Protein AF-A0A254QGF7-F1 (afdb_monomer_lite)

Radius of gyration: 38.53 Å; chains: 1; bounding box: 97×51×116 Å

Structure (mmCIF, N/CA/C/O backbone):
data_AF-A0A254QGF7-F1
#
_entry.id   AF-A0A254QGF7-F1
#
loop_
_atom_site.group_PDB
_atom_site.id
_atom_site.type_symbol
_atom_site.label_atom_id
_atom_site.label_alt_id
_atom_site.label_comp_id
_atom_site.label_asym_id
_atom_site.label_entity_id
_atom_site.label_seq_id
_atom_site.pdbx_PDB_ins_code
_atom_site.Cartn_x
_atom_site.Cartn_y
_atom_site.Cartn_z
_atom_site.occupancy
_atom_site.B_iso_or_equiv
_atom_site.auth_seq_id
_atom_site.auth_comp_id
_atom_site.auth_asym_id
_atom_site.auth_atom_id
_atom_site.pdbx_PDB_model_num
ATOM 1 N N . MET A 1 1 ? 79.541 -5.902 -92.604 1.00 45.09 1 MET A N 1
ATOM 2 C CA . MET A 1 1 ? 78.530 -6.356 -91.624 1.00 45.09 1 MET A CA 1
ATOM 3 C C . MET A 1 1 ? 78.577 -5.415 -90.430 1.00 45.09 1 MET A C 1
ATOM 5 O O . MET A 1 1 ? 79.521 -5.487 -89.659 1.00 45.09 1 MET A O 1
ATOM 9 N N . GLY A 1 2 ? 77.649 -4.459 -90.346 1.00 46.78 2 GLY A N 1
ATOM 10 C CA . GLY A 1 2 ? 77.572 -3.496 -89.242 1.00 46.78 2 GLY A CA 1
ATOM 11 C C . GLY A 1 2 ? 76.360 -3.807 -88.371 1.00 46.78 2 GLY A C 1
ATOM 12 O O . GLY A 1 2 ? 75.235 -3.747 -88.856 1.00 46.78 2 GLY A O 1
ATOM 13 N N . ASN A 1 3 ? 76.595 -4.174 -87.112 1.00 50.81 3 ASN A N 1
ATOM 14 C CA . ASN A 1 3 ? 75.552 -4.476 -86.134 1.00 50.81 3 ASN A CA 1
ATOM 15 C C . ASN A 1 3 ? 74.823 -3.189 -85.721 1.00 50.81 3 ASN A C 1
ATOM 17 O O . ASN A 1 3 ? 75.395 -2.333 -85.045 1.00 50.81 3 ASN A O 1
ATOM 21 N N . ALA A 1 4 ? 73.556 -3.061 -86.113 1.00 58.19 4 ALA A N 1
ATOM 22 C CA . ALA A 1 4 ? 72.678 -1.996 -85.648 1.00 58.19 4 ALA A CA 1
ATOM 23 C C . ALA A 1 4 ? 72.314 -2.238 -84.174 1.00 58.19 4 ALA A C 1
ATOM 25 O O . ALA A 1 4 ? 71.595 -3.178 -83.836 1.00 58.19 4 ALA A O 1
ATOM 26 N N . LYS A 1 5 ? 72.830 -1.388 -83.283 1.00 64.50 5 LYS A N 1
ATOM 27 C CA . LYS A 1 5 ? 72.484 -1.378 -81.859 1.00 64.50 5 LYS A CA 1
ATOM 28 C C . LYS A 1 5 ? 71.098 -0.749 -81.701 1.00 64.50 5 LYS A C 1
ATOM 30 O O . LYS A 1 5 ? 70.962 0.471 -81.694 1.00 64.50 5 LYS A O 1
ATOM 35 N N . VAL A 1 6 ? 70.071 -1.592 -81.634 1.00 67.12 6 VAL A N 1
ATOM 36 C CA . VAL A 1 6 ? 68.685 -1.180 -81.381 1.00 67.12 6 VAL A CA 1
ATOM 37 C C . VAL A 1 6 ? 68.590 -0.666 -79.944 1.00 67.12 6 VAL A C 1
ATOM 39 O O . VAL A 1 6 ? 68.868 -1.392 -78.993 1.00 67.12 6 VAL A O 1
ATOM 42 N N . ILE A 1 7 ? 68.240 0.610 -79.788 1.00 66.62 7 ILE A N 1
ATOM 43 C CA . ILE A 1 7 ? 67.981 1.230 -78.487 1.00 66.62 7 ILE A CA 1
ATOM 44 C C . ILE A 1 7 ? 66.544 0.869 -78.100 1.00 66.62 7 ILE A C 1
ATOM 46 O O . ILE A 1 7 ? 65.594 1.338 -78.726 1.00 66.62 7 ILE A O 1
ATOM 50 N N . GLU A 1 8 ? 66.373 0.013 -77.093 1.00 68.44 8 GLU A N 1
ATOM 51 C CA . GLU A 1 8 ? 65.049 -0.310 -76.561 1.00 68.44 8 GLU A CA 1
ATOM 52 C C . GLU A 1 8 ? 64.464 0.893 -75.814 1.00 68.44 8 GLU A C 1
ATOM 54 O O . GLU A 1 8 ? 65.109 1.501 -74.956 1.00 68.44 8 GLU A O 1
ATOM 59 N N . PHE A 1 9 ? 63.218 1.242 -76.132 1.00 64.38 9 PHE A N 1
ATOM 60 C CA . PHE A 1 9 ? 62.506 2.298 -75.422 1.00 64.38 9 PHE A CA 1
ATOM 61 C C . PHE A 1 9 ? 62.261 1.893 -73.956 1.00 64.38 9 PHE A C 1
ATOM 63 O O . PHE A 1 9 ? 61.807 0.773 -73.698 1.00 64.38 9 PHE A O 1
ATOM 70 N N . PRO A 1 10 ? 62.494 2.794 -72.981 1.00 63.91 10 PRO A N 1
ATOM 71 C CA . PRO A 1 10 ? 62.323 2.493 -71.564 1.00 63.91 10 PRO A CA 1
ATOM 72 C C . PRO A 1 10 ? 60.846 2.214 -71.249 1.00 63.91 10 PRO A C 1
ATOM 74 O O . PRO A 1 10 ? 60.020 3.126 -71.164 1.00 63.91 10 PRO A O 1
ATOM 77 N N . LYS A 1 11 ? 60.515 0.933 -71.043 1.00 60.59 11 LYS A N 1
ATOM 78 C CA . LYS A 1 11 ? 59.149 0.431 -70.785 1.00 60.59 11 LYS A CA 1
ATOM 79 C C . LYS A 1 11 ? 58.516 0.975 -69.494 1.00 60.59 11 LYS A C 1
ATOM 81 O O . LYS A 1 11 ? 57.307 0.859 -69.303 1.00 60.59 11 LYS A O 1
ATOM 86 N N . GLU A 1 12 ? 59.296 1.609 -68.620 1.00 58.28 12 GLU A N 1
ATOM 87 C CA . GLU A 1 12 ? 58.850 2.003 -67.277 1.00 58.28 12 GLU A CA 1
ATOM 88 C C . GLU A 1 12 ? 58.320 3.437 -67.145 1.00 58.28 12 GLU A C 1
ATOM 90 O O . GLU A 1 12 ? 57.795 3.803 -66.096 1.00 58.28 12 GLU A O 1
ATOM 95 N N . ARG A 1 13 ? 58.393 4.269 -68.191 1.00 58.75 13 ARG A N 1
ATOM 96 C CA . ARG A 1 13 ? 57.997 5.689 -68.100 1.00 58.75 13 ARG A CA 1
ATOM 97 C C . ARG A 1 13 ? 56.833 6.071 -69.008 1.00 58.75 13 ARG A C 1
ATOM 99 O O . ARG A 1 13 ? 56.796 7.175 -69.542 1.00 58.75 13 ARG A O 1
ATOM 106 N N . SER A 1 14 ? 55.842 5.194 -69.163 1.00 67.75 14 SER A N 1
ATOM 107 C CA . SER A 1 14 ? 54.595 5.612 -69.808 1.00 67.75 14 SER A CA 1
ATOM 108 C C . SER A 1 14 ? 53.748 6.424 -68.821 1.00 67.75 14 SER A C 1
ATOM 110 O O . SER A 1 14 ? 53.363 5.945 -67.755 1.00 67.75 14 SER A O 1
ATOM 112 N N . PHE A 1 15 ? 53.431 7.673 -69.175 1.00 64.94 15 PHE A N 1
ATOM 113 C CA . PHE A 1 15 ? 52.525 8.533 -68.401 1.00 64.94 15 PHE A CA 1
ATOM 114 C C . PHE A 1 15 ? 51.201 7.826 -68.073 1.00 64.94 15 PHE A C 1
ATOM 116 O O . PHE A 1 15 ? 50.659 7.989 -66.985 1.00 64.94 15 PHE A O 1
ATOM 123 N N . ARG A 1 16 ? 50.727 6.960 -68.977 1.00 68.38 16 ARG A N 1
ATOM 124 C CA . ARG A 1 16 ? 49.521 6.142 -68.793 1.00 68.38 16 ARG A CA 1
ATOM 125 C C . ARG A 1 16 ? 49.618 5.165 -67.614 1.00 68.38 16 ARG A C 1
ATOM 127 O O . ARG A 1 16 ? 48.611 4.974 -66.941 1.00 68.38 16 ARG A O 1
ATOM 134 N N . LYS A 1 17 ? 50.794 4.584 -67.335 1.00 69.50 17 LYS A N 1
ATOM 135 C CA . LYS A 1 17 ? 51.008 3.725 -66.157 1.00 69.50 17 LYS A CA 1
ATOM 136 C C . LYS A 1 17 ? 50.910 4.549 -64.872 1.00 69.50 17 LYS A C 1
ATOM 138 O O . LYS A 1 17 ? 50.072 4.248 -64.038 1.00 69.50 17 LYS A O 1
ATOM 143 N N . ARG A 1 18 ? 51.592 5.700 -64.813 1.00 70.06 18 ARG A N 1
ATOM 144 C CA . ARG A 1 18 ? 51.505 6.636 -63.673 1.00 70.06 18 ARG A CA 1
ATOM 145 C C . ARG A 1 18 ? 50.082 7.131 -63.393 1.00 70.06 18 ARG A C 1
ATOM 147 O O . ARG A 1 18 ? 49.717 7.300 -62.238 1.00 70.06 18 ARG A O 1
ATOM 154 N N . PHE A 1 19 ? 49.274 7.376 -64.427 1.00 72.44 19 PHE A N 1
ATOM 155 C CA . PHE A 1 19 ? 47.868 7.753 -64.238 1.00 72.44 19 PHE A CA 1
ATOM 156 C C . PHE A 1 19 ? 47.017 6.598 -63.697 1.00 72.44 19 PHE A C 1
ATOM 158 O O . PHE A 1 19 ? 46.165 6.831 -62.846 1.00 72.44 19 PHE A O 1
ATOM 165 N N . ARG A 1 20 ? 47.248 5.359 -64.150 1.00 75.50 20 ARG A N 1
ATOM 166 C CA . ARG A 1 20 ? 46.553 4.177 -63.615 1.00 75.50 20 ARG A CA 1
ATOM 167 C C . ARG A 1 20 ? 46.954 3.888 -62.172 1.00 75.50 20 ARG A C 1
ATOM 169 O O . ARG A 1 20 ? 46.065 3.644 -61.364 1.00 75.50 20 ARG A O 1
ATOM 176 N N . ASP A 1 21 ? 48.241 4.002 -61.861 1.00 78.44 21 ASP A N 1
ATOM 177 C CA . ASP A 1 21 ? 48.777 3.804 -60.513 1.00 78.44 21 ASP A CA 1
ATOM 178 C C . ASP A 1 21 ? 48.170 4.835 -59.548 1.00 78.44 21 ASP A C 1
ATOM 180 O O . ASP A 1 21 ? 47.611 4.451 -58.530 1.00 78.44 21 ASP A O 1
ATOM 184 N N . LYS A 1 22 ? 48.104 6.121 -59.930 1.00 76.94 22 LYS A N 1
ATOM 185 C CA . LYS A 1 22 ? 47.429 7.163 -59.129 1.00 76.94 22 LYS A CA 1
ATOM 186 C C . LYS A 1 22 ? 45.947 6.876 -58.879 1.00 76.94 22 LYS A C 1
ATOM 188 O O . LYS A 1 22 ? 45.447 7.126 -57.788 1.00 76.94 22 LYS A O 1
ATOM 193 N N . VAL A 1 23 ? 45.227 6.366 -59.879 1.00 80.50 23 VAL A N 1
ATOM 194 C CA . VAL A 1 23 ? 43.805 6.013 -59.721 1.00 80.50 23 VAL A CA 1
ATOM 195 C C . VAL A 1 23 ? 43.641 4.781 -58.826 1.00 80.50 23 VAL A C 1
ATOM 197 O O . VAL A 1 23 ? 42.693 4.715 -58.047 1.00 80.50 23 VAL A O 1
ATOM 200 N N . GLN A 1 24 ? 44.547 3.805 -58.910 1.00 79.12 24 GLN A N 1
ATOM 201 C CA . GLN A 1 24 ? 44.552 2.641 -58.022 1.00 79.12 24 GLN A CA 1
ATOM 202 C C . GLN A 1 24 ? 44.917 3.024 -56.584 1.00 79.12 24 GLN A C 1
ATOM 204 O O . GLN A 1 24 ? 44.231 2.585 -55.667 1.00 79.12 24 GLN A O 1
ATOM 209 N N . GLU A 1 25 ? 45.907 3.894 -56.390 1.00 80.94 25 GLU A N 1
ATOM 210 C CA . GLU A 1 25 ? 46.274 4.462 -55.089 1.00 80.94 25 GLU A CA 1
ATOM 211 C C . GLU A 1 25 ? 45.102 5.230 -54.468 1.00 80.94 25 GLU A C 1
ATOM 213 O O . GLU A 1 25 ? 44.770 5.002 -53.309 1.00 80.94 25 GLU A O 1
ATOM 218 N N . GLN A 1 26 ? 44.404 6.068 -55.244 1.00 79.75 26 GLN A N 1
ATOM 219 C CA . GLN A 1 26 ? 43.214 6.784 -54.769 1.00 79.75 26 GLN A CA 1
ATOM 220 C C . GLN A 1 26 ? 42.085 5.833 -54.360 1.00 79.75 26 GLN A C 1
ATOM 222 O O . GLN A 1 26 ? 41.467 6.022 -53.315 1.00 79.75 26 GLN A O 1
ATOM 227 N N . LYS A 1 27 ? 41.823 4.782 -55.147 1.00 82.44 27 LYS A N 1
ATOM 228 C CA . LYS A 1 27 ? 40.825 3.760 -54.794 1.00 82.44 27 LYS A CA 1
ATOM 229 C C . LYS A 1 27 ? 41.224 2.989 -53.539 1.00 82.44 27 LYS A C 1
ATOM 231 O O . LYS A 1 27 ? 40.377 2.762 -52.683 1.00 82.44 27 LYS A O 1
ATOM 236 N N . ALA A 1 28 ? 42.497 2.623 -53.412 1.00 85.88 28 ALA A N 1
ATOM 237 C CA . ALA A 1 28 ? 43.014 1.936 -52.237 1.00 85.88 28 ALA A CA 1
ATOM 238 C C . ALA A 1 28 ? 42.898 2.814 -50.982 1.00 85.88 28 ALA A C 1
ATOM 240 O O . ALA A 1 28 ? 42.414 2.340 -49.960 1.00 85.88 28 ALA A O 1
ATOM 241 N N . MET A 1 29 ? 43.248 4.102 -51.072 1.00 84.12 29 MET A N 1
ATOM 242 C CA . MET A 1 29 ? 43.094 5.060 -49.970 1.00 84.12 29 MET A CA 1
ATOM 243 C C . MET A 1 29 ? 41.632 5.240 -49.551 1.00 84.12 29 MET A C 1
ATOM 245 O O . MET A 1 29 ? 41.352 5.291 -48.358 1.00 84.12 29 MET A O 1
ATOM 249 N N . LEU A 1 30 ? 40.700 5.295 -50.508 1.00 85.31 30 LEU A N 1
ATOM 250 C CA . LEU A 1 30 ? 39.266 5.396 -50.215 1.00 85.31 30 LEU A CA 1
ATOM 251 C C . LEU A 1 30 ? 38.717 4.136 -49.539 1.00 85.31 30 LEU A C 1
ATOM 253 O O . LEU A 1 30 ? 37.933 4.227 -48.601 1.00 85.31 30 LEU A O 1
ATOM 257 N N . VAL A 1 31 ? 39.131 2.949 -49.985 1.00 88.94 31 VAL A N 1
ATOM 258 C CA . VAL A 1 31 ? 38.720 1.695 -49.336 1.00 88.94 31 VAL A CA 1
ATOM 259 C C . VAL A 1 31 ? 39.299 1.610 -47.924 1.00 88.94 31 VAL A C 1
ATOM 261 O O . VAL A 1 31 ? 38.591 1.228 -46.995 1.00 88.94 31 VAL A O 1
ATOM 264 N N . LEU A 1 32 ? 40.559 2.015 -47.743 1.00 89.50 32 LEU A N 1
ATOM 265 C CA . LEU A 1 32 ? 41.216 2.012 -46.440 1.00 89.50 32 LEU A CA 1
ATOM 266 C C . LEU A 1 32 ? 40.567 3.007 -45.466 1.00 89.50 32 LEU A C 1
ATOM 268 O O . LEU A 1 32 ? 40.424 2.688 -44.290 1.00 89.50 32 LEU A O 1
ATOM 272 N N . SER A 1 33 ? 40.142 4.182 -45.941 1.00 89.25 33 SER A N 1
ATOM 273 C CA . SER A 1 33 ? 39.473 5.178 -45.096 1.00 89.25 33 SER A CA 1
ATOM 274 C C . SER A 1 33 ? 38.075 4.727 -44.674 1.00 89.25 33 SER A C 1
ATOM 276 O O . SER A 1 33 ? 37.710 4.874 -43.510 1.00 89.25 33 SER A O 1
ATOM 278 N N . ILE A 1 34 ? 37.310 4.103 -45.574 1.00 88.88 34 ILE A N 1
ATOM 279 C CA . ILE A 1 34 ? 36.008 3.515 -45.230 1.00 88.88 34 ILE A CA 1
ATOM 280 C C . ILE A 1 34 ? 36.192 2.385 -44.209 1.00 88.88 34 ILE A C 1
ATOM 282 O O . ILE A 1 34 ? 35.474 2.333 -43.211 1.00 88.88 34 ILE A O 1
ATOM 286 N N . ALA A 1 35 ? 37.184 1.514 -44.418 1.00 89.81 35 ALA A N 1
ATOM 287 C CA . ALA A 1 35 ? 37.502 0.441 -43.483 1.00 89.81 35 ALA A CA 1
ATOM 288 C C . ALA A 1 35 ? 37.946 0.981 -42.112 1.00 89.81 35 ALA A C 1
ATOM 290 O O . ALA A 1 35 ? 37.516 0.452 -41.089 1.00 89.81 35 ALA A O 1
ATOM 291 N N . SER A 1 36 ? 38.750 2.051 -42.066 1.00 92.62 36 SER A N 1
ATOM 292 C CA . SER A 1 36 ? 39.192 2.638 -40.796 1.00 92.62 36 SER A CA 1
ATOM 293 C C . SER A 1 36 ? 38.033 3.263 -40.026 1.00 92.62 36 SER A C 1
ATOM 295 O O . SER A 1 36 ? 37.961 3.096 -38.813 1.00 92.62 36 SER A O 1
ATOM 297 N N . VAL A 1 37 ? 37.112 3.949 -40.712 1.00 91.00 37 VAL A N 1
ATOM 298 C CA . VAL A 1 37 ? 35.916 4.521 -40.079 1.00 91.00 37 VAL A CA 1
ATOM 299 C C . VAL A 1 37 ? 35.029 3.410 -39.528 1.00 91.00 37 VAL A C 1
ATOM 301 O O . VAL A 1 37 ? 34.641 3.486 -38.368 1.00 91.00 37 VAL A O 1
ATOM 304 N N . ALA A 1 38 ? 34.775 2.347 -40.298 1.00 87.75 38 ALA A N 1
ATOM 305 C CA . ALA A 1 38 ? 33.970 1.216 -39.837 1.00 87.75 38 ALA A CA 1
ATOM 306 C C . ALA A 1 38 ? 34.584 0.526 -38.606 1.00 87.75 38 ALA A C 1
ATOM 308 O O . ALA A 1 38 ? 33.883 0.281 -37.625 1.00 87.75 38 ALA A O 1
ATOM 309 N N . LEU A 1 39 ? 35.898 0.273 -38.620 1.00 91.12 39 LEU A N 1
ATOM 310 C CA . LEU A 1 39 ? 36.611 -0.294 -37.472 1.00 91.12 39 LEU A CA 1
ATOM 311 C C . LEU A 1 39 ? 36.571 0.638 -36.257 1.00 91.12 39 LEU A C 1
ATOM 313 O O . LEU A 1 39 ? 36.349 0.174 -35.143 1.00 91.12 39 LEU A O 1
ATOM 317 N N . MET A 1 40 ? 36.723 1.949 -36.463 1.00 91.31 40 MET A N 1
ATOM 318 C CA . MET A 1 40 ? 36.624 2.939 -35.391 1.00 91.31 40 MET A CA 1
ATOM 319 C C . MET A 1 40 ? 35.210 2.991 -34.802 1.00 91.31 40 MET A C 1
ATOM 321 O O . MET A 1 40 ? 35.071 3.070 -33.588 1.00 91.31 40 MET A O 1
ATOM 325 N N . THR A 1 41 ? 34.158 2.893 -35.621 1.00 88.94 41 THR A N 1
ATOM 326 C CA . THR A 1 41 ? 32.768 2.838 -35.140 1.00 88.94 41 THR A CA 1
ATOM 327 C C . THR A 1 41 ? 32.51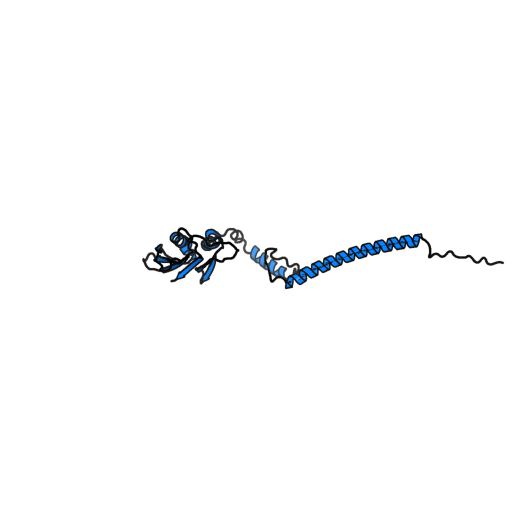2 1.588 -34.305 1.00 88.94 41 THR A C 1
ATOM 329 O O . THR A 1 41 ? 31.923 1.693 -33.233 1.00 88.94 41 THR A O 1
ATOM 332 N N . VAL A 1 42 ? 32.985 0.420 -34.752 1.00 89.12 42 VAL A N 1
ATOM 333 C CA . VAL A 1 42 ? 32.865 -0.830 -33.984 1.00 89.12 42 VAL A CA 1
ATOM 334 C C . VAL A 1 42 ? 33.623 -0.723 -32.662 1.00 89.12 42 VAL A C 1
ATOM 336 O O . VAL A 1 42 ? 33.070 -1.064 -31.621 1.00 89.12 42 VAL A O 1
ATOM 339 N N . PHE A 1 43 ? 34.844 -0.183 -32.681 1.00 89.50 43 PHE A N 1
ATOM 340 C CA . PHE A 1 43 ? 35.664 -0.030 -31.480 1.00 89.50 43 PHE A CA 1
ATOM 341 C C . PHE A 1 43 ? 35.067 0.970 -30.482 1.00 89.50 43 PHE A C 1
ATOM 343 O O . PHE A 1 43 ? 35.025 0.689 -29.291 1.00 89.50 43 PHE A O 1
ATOM 350 N N . VAL A 1 44 ? 34.561 2.117 -30.950 1.00 86.44 44 VAL A N 1
ATOM 351 C CA . VAL A 1 44 ? 33.874 3.102 -30.097 1.00 86.44 44 VAL A CA 1
ATOM 352 C C . VAL A 1 44 ? 32.601 2.508 -29.503 1.00 86.44 44 VAL A C 1
ATOM 354 O O . VAL A 1 44 ? 32.341 2.713 -28.322 1.00 86.44 44 VAL A O 1
ATOM 357 N N . ASN A 1 45 ? 31.828 1.754 -30.291 1.00 82.50 45 ASN A N 1
ATOM 358 C CA . ASN A 1 45 ? 30.618 1.101 -29.803 1.00 82.50 45 ASN A CA 1
ATOM 359 C C . ASN A 1 45 ? 30.949 0.060 -28.724 1.00 82.50 45 ASN A C 1
ATOM 361 O O . ASN A 1 45 ? 30.347 0.069 -27.657 1.00 82.50 45 ASN A O 1
ATOM 365 N N . GLN A 1 46 ? 31.963 -0.775 -28.962 1.00 80.69 46 GLN A N 1
ATOM 366 C CA . GLN A 1 46 ? 32.413 -1.770 -27.992 1.00 80.69 46 GLN A CA 1
ATOM 367 C C . GLN A 1 46 ? 32.971 -1.121 -26.719 1.00 80.69 46 GLN A C 1
ATOM 369 O O . GLN A 1 46 ? 32.586 -1.503 -25.624 1.00 80.69 46 GLN A O 1
ATOM 374 N N . TRP A 1 47 ? 33.791 -0.076 -26.844 1.00 83.06 47 TRP A N 1
ATOM 375 C CA . TRP A 1 47 ? 34.325 0.659 -25.695 1.00 83.06 47 TRP A CA 1
ATOM 376 C C . TRP A 1 47 ? 33.228 1.321 -24.850 1.00 83.06 47 TRP A C 1
ATOM 378 O O . TRP A 1 47 ? 33.331 1.363 -23.627 1.00 83.06 47 TRP A O 1
ATOM 388 N N . LEU A 1 48 ? 32.167 1.830 -25.483 1.00 78.69 48 LEU A N 1
ATOM 389 C CA . LEU A 1 48 ? 31.041 2.446 -24.783 1.00 78.69 48 LEU A CA 1
ATOM 390 C C . LEU A 1 48 ? 30.180 1.403 -24.055 1.00 78.69 48 LEU A C 1
ATOM 392 O O . LEU A 1 48 ? 29.710 1.680 -22.955 1.00 78.69 48 LEU A O 1
ATOM 396 N N . VAL A 1 49 ? 30.022 0.209 -24.632 1.00 75.12 49 VAL A N 1
ATOM 397 C CA . VAL A 1 49 ? 29.342 -0.932 -23.998 1.00 75.12 49 VAL A CA 1
ATOM 398 C C . VAL A 1 49 ? 30.169 -1.482 -22.830 1.00 75.12 49 VAL A C 1
ATOM 400 O O . VAL A 1 49 ? 29.645 -1.577 -21.723 1.00 75.12 49 VAL A O 1
ATOM 403 N N . ASP A 1 50 ? 31.466 -1.726 -23.013 1.00 70.81 50 ASP A N 1
ATOM 404 C CA . ASP A 1 50 ? 32.337 -2.275 -21.961 1.00 70.81 50 ASP A CA 1
ATOM 405 C C . ASP A 1 50 ? 32.510 -1.290 -20.783 1.00 70.81 50 ASP A C 1
ATOM 407 O O . ASP A 1 50 ? 32.479 -1.686 -19.618 1.00 70.81 50 ASP A O 1
ATOM 411 N N . ASN A 1 51 ? 32.609 0.021 -21.049 1.00 61.53 51 ASN A N 1
ATOM 412 C CA . ASN A 1 51 ? 32.614 1.035 -19.983 1.00 61.53 51 ASN A CA 1
ATOM 413 C C . ASN A 1 51 ? 31.236 1.247 -19.344 1.00 61.53 51 ASN A C 1
ATOM 415 O O . ASN A 1 51 ? 31.154 1.757 -18.223 1.00 61.53 51 ASN A O 1
ATOM 419 N N . SER A 1 52 ? 30.147 0.893 -20.031 1.00 54.94 52 SER A N 1
ATOM 420 C CA . SER A 1 52 ? 28.817 0.979 -19.432 1.00 54.94 52 SER A CA 1
ATOM 421 C C . SER A 1 52 ? 28.652 -0.041 -18.306 1.00 54.94 52 SER A C 1
ATOM 423 O O . SER A 1 52 ? 28.044 0.300 -17.297 1.00 54.94 52 SER A O 1
ATOM 425 N N . GLU A 1 53 ? 29.311 -1.205 -18.361 1.00 54.62 53 GLU A N 1
ATOM 426 C CA . GLU A 1 53 ? 29.280 -2.185 -17.262 1.00 54.62 53 GLU A CA 1
ATOM 427 C C . GLU A 1 53 ? 29.870 -1.650 -15.943 1.00 54.62 53 GLU A C 1
ATOM 429 O O . GLU A 1 53 ? 29.426 -2.045 -14.867 1.00 54.62 53 GLU A O 1
ATOM 434 N N . THR A 1 54 ? 30.799 -0.686 -15.984 1.00 50.03 54 THR A N 1
ATOM 435 C CA . THR A 1 54 ? 31.355 -0.042 -14.773 1.00 50.03 54 THR A CA 1
ATOM 436 C C . THR A 1 54 ? 30.630 1.243 -14.356 1.00 50.03 54 THR A C 1
ATOM 438 O O . THR A 1 54 ? 30.859 1.741 -13.253 1.00 50.03 54 THR A O 1
ATOM 441 N N . ALA A 1 55 ? 29.731 1.773 -15.193 1.00 46.59 55 ALA A N 1
ATOM 442 C CA . ALA A 1 55 ? 28.964 2.995 -14.928 1.00 46.59 55 ALA A CA 1
ATOM 443 C C . ALA A 1 55 ? 27.467 2.752 -14.628 1.00 46.59 55 ALA A C 1
ATOM 445 O O . ALA A 1 55 ? 26.745 3.708 -14.325 1.00 46.59 55 ALA A O 1
ATOM 446 N N . ILE A 1 56 ? 26.992 1.498 -14.627 1.00 48.56 56 ILE A N 1
ATOM 447 C CA . ILE A 1 56 ? 25.641 1.102 -14.170 1.00 48.56 56 ILE A CA 1
ATOM 448 C C . ILE A 1 56 ? 25.590 1.095 -12.628 1.00 48.56 56 ILE A C 1
ATOM 450 O O . ILE A 1 56 ? 25.363 0.089 -11.966 1.00 48.56 56 ILE A O 1
ATOM 454 N N . GLY A 1 57 ? 25.845 2.254 -12.026 1.00 47.84 57 GLY A N 1
ATOM 455 C CA . GLY A 1 57 ? 25.736 2.466 -10.580 1.00 47.84 57 GLY A CA 1
ATOM 456 C C . GLY A 1 57 ? 25.167 3.826 -10.192 1.00 47.84 57 GLY A C 1
ATOM 457 O O . GLY A 1 57 ? 24.773 4.018 -9.045 1.00 47.84 57 GLY A O 1
ATOM 458 N N . ALA A 1 58 ? 25.065 4.784 -11.117 1.00 50.03 58 ALA A N 1
ATOM 459 C CA . ALA A 1 58 ? 24.561 6.103 -10.773 1.00 50.03 58 ALA A CA 1
ATOM 460 C C . ALA A 1 58 ? 23.739 6.723 -11.905 1.00 50.03 58 ALA A C 1
ATOM 462 O O . ALA A 1 58 ? 24.281 7.137 -12.923 1.00 50.03 58 ALA A O 1
ATOM 463 N N . ARG A 1 59 ? 22.447 6.915 -11.599 1.00 41.81 59 ARG A N 1
ATOM 464 C CA . ARG A 1 59 ? 21.472 7.821 -12.244 1.00 41.81 59 ARG A CA 1
ATOM 465 C C . ARG A 1 59 ? 20.623 7.220 -13.369 1.00 41.81 59 ARG A C 1
ATOM 467 O O . ARG A 1 59 ? 20.832 7.457 -14.547 1.00 41.81 59 ARG A O 1
ATOM 474 N N . GLY A 1 60 ? 19.597 6.494 -12.922 1.00 40.88 60 GLY A N 1
ATOM 475 C CA . GLY A 1 60 ? 18.191 6.634 -13.322 1.00 40.88 60 GLY A CA 1
ATOM 476 C C . GLY A 1 60 ? 17.872 7.127 -14.736 1.00 40.88 60 GLY A C 1
ATOM 477 O O . GLY A 1 60 ? 18.012 8.307 -15.031 1.00 40.88 60 GLY A O 1
ATOM 478 N N . ASN A 1 61 ? 17.216 6.282 -15.530 1.00 43.91 61 ASN A N 1
ATOM 479 C CA . ASN A 1 61 ? 15.749 6.184 -15.547 1.00 43.91 61 ASN A CA 1
ATOM 480 C C . ASN A 1 61 ? 15.314 5.507 -16.862 1.00 43.91 61 ASN A C 1
ATOM 482 O O . ASN A 1 61 ? 15.437 6.097 -17.928 1.00 43.91 61 ASN A O 1
ATOM 486 N N . ARG A 1 62 ? 14.764 4.289 -16.751 1.00 51.16 62 ARG A N 1
ATOM 487 C CA . ARG A 1 62 ? 14.030 3.544 -17.794 1.00 51.16 62 ARG A CA 1
ATOM 488 C C . ARG A 1 62 ? 14.757 3.333 -19.129 1.00 51.16 62 ARG A C 1
ATOM 490 O O . ARG A 1 62 ? 14.617 4.156 -20.024 1.00 51.16 62 ARG A O 1
ATOM 497 N N . GLN A 1 63 ? 15.330 2.142 -19.328 1.00 43.62 63 GLN A N 1
ATOM 498 C CA . GLN A 1 63 ? 15.213 1.423 -20.604 1.00 43.62 63 GLN A CA 1
ATOM 499 C C . GLN A 1 63 ? 15.681 -0.041 -20.497 1.00 43.62 63 GLN A C 1
ATOM 501 O O . GLN A 1 63 ? 16.814 -0.316 -20.134 1.00 43.62 63 GLN A O 1
ATOM 506 N N . ILE A 1 64 ? 14.756 -0.931 -20.881 1.00 45.50 64 ILE A N 1
ATOM 507 C CA . ILE A 1 64 ? 14.944 -2.302 -21.380 1.00 45.50 64 ILE A CA 1
ATOM 508 C C . ILE A 1 64 ? 15.303 -3.363 -20.324 1.00 45.50 64 ILE A C 1
ATOM 510 O O . ILE A 1 64 ? 16.454 -3.594 -19.971 1.00 45.50 64 ILE A O 1
ATOM 514 N N . ALA A 1 65 ? 14.264 -4.072 -19.876 1.00 48.56 65 ALA A N 1
ATOM 515 C CA . ALA A 1 65 ? 14.402 -5.397 -19.294 1.00 48.56 65 ALA A CA 1
ATOM 516 C C . ALA A 1 65 ? 14.961 -6.365 -20.354 1.00 48.56 65 ALA A C 1
ATOM 518 O O . ALA A 1 65 ? 14.392 -6.493 -21.437 1.00 48.56 65 ALA A O 1
ATOM 519 N N . SER A 1 66 ? 16.081 -7.004 -20.010 1.00 53.22 66 SER A N 1
ATOM 520 C CA . SER A 1 66 ? 16.621 -8.251 -20.569 1.00 53.22 66 SER A CA 1
ATOM 521 C C . SER A 1 66 ? 16.663 -8.384 -22.097 1.00 53.22 66 SER A C 1
ATOM 523 O O . SER A 1 66 ? 15.762 -8.947 -22.713 1.00 53.22 66 SER A O 1
ATOM 525 N N . PHE A 1 67 ? 17.794 -8.009 -22.687 1.00 47.09 67 PHE A N 1
ATOM 526 C CA . PHE A 1 67 ? 18.369 -8.777 -23.790 1.00 47.09 67 PHE A CA 1
ATOM 527 C C . PHE A 1 67 ? 19.860 -8.929 -23.516 1.00 47.09 67 PHE A C 1
ATOM 529 O O . PHE A 1 67 ? 20.625 -7.982 -23.658 1.00 47.09 67 PHE A O 1
ATOM 536 N N . GLU A 1 68 ? 20.253 -10.124 -23.094 1.00 51.22 68 GLU A N 1
ATOM 537 C CA . GLU A 1 68 ? 21.646 -10.537 -22.971 1.00 51.22 68 GLU A CA 1
ATOM 538 C C . GLU A 1 68 ? 21.950 -11.401 -24.208 1.00 51.22 68 GLU A C 1
ATOM 540 O O . GLU A 1 68 ? 21.514 -12.554 -24.280 1.00 51.22 68 GLU A O 1
ATOM 545 N N . PRO A 1 69 ? 22.601 -10.870 -25.262 1.00 52.38 69 PRO A N 1
ATOM 546 C CA . PRO A 1 69 ? 22.899 -11.648 -26.453 1.00 52.38 69 PRO A CA 1
ATOM 547 C C . PRO A 1 69 ? 24.184 -12.434 -26.189 1.00 52.38 69 PRO A C 1
ATOM 549 O O . PRO A 1 69 ? 25.261 -12.041 -26.626 1.00 52.38 69 PRO A O 1
ATOM 552 N N . GLY A 1 70 ? 24.091 -13.520 -25.416 1.00 51.41 70 GLY A N 1
ATOM 553 C CA . GLY A 1 70 ? 25.317 -14.171 -24.955 1.00 51.41 70 GLY A CA 1
ATOM 554 C C . GLY A 1 70 ? 25.255 -15.585 -24.397 1.00 51.41 70 GLY A C 1
ATOM 555 O O . GLY A 1 70 ? 26.321 -16.088 -24.075 1.00 51.41 70 GLY A O 1
ATOM 556 N N . VAL A 1 71 ? 24.108 -16.274 -24.280 1.00 48.56 71 VAL A N 1
ATOM 557 C CA . VAL A 1 71 ? 24.119 -17.669 -23.775 1.00 48.56 71 VAL A CA 1
ATOM 558 C C . VAL A 1 71 ? 22.970 -18.554 -24.297 1.00 48.56 71 VAL A C 1
ATOM 560 O O . VAL A 1 71 ? 22.313 -19.261 -23.539 1.00 48.56 71 VAL A O 1
ATOM 563 N N . PHE A 1 72 ? 22.761 -18.627 -25.616 1.00 52.50 72 PHE A N 1
ATOM 564 C CA . PHE A 1 72 ? 21.720 -19.484 -26.227 1.00 52.50 72 PHE A CA 1
ATOM 565 C C . PHE A 1 72 ? 21.829 -20.999 -25.933 1.00 52.50 72 PHE A C 1
ATOM 567 O O . PHE A 1 72 ? 20.950 -21.758 -26.323 1.00 52.50 72 PHE A O 1
ATOM 574 N N . ALA A 1 73 ? 22.882 -21.478 -25.262 1.00 54.59 73 ALA A N 1
ATOM 575 C CA . ALA A 1 73 ? 23.045 -22.899 -24.938 1.00 54.59 73 ALA A CA 1
ATOM 576 C C . ALA A 1 73 ? 22.660 -23.275 -23.495 1.00 54.59 73 ALA A C 1
ATOM 578 O O . ALA A 1 73 ? 22.472 -24.461 -23.217 1.00 54.59 73 ALA A O 1
ATOM 579 N N . ARG A 1 74 ? 22.549 -22.311 -22.568 1.00 54.31 74 ARG A N 1
ATOM 580 C CA . ARG A 1 74 ? 22.270 -22.610 -21.150 1.00 54.31 74 ARG A CA 1
ATOM 581 C C . ARG A 1 74 ? 20.773 -22.561 -20.822 1.00 54.31 74 ARG A C 1
ATOM 583 O O . ARG A 1 74 ? 20.333 -23.342 -19.982 1.00 54.31 74 ARG A O 1
ATOM 590 N N . ASP A 1 75 ? 19.998 -21.770 -21.567 1.00 56.69 75 ASP A N 1
ATOM 591 C CA . ASP A 1 75 ? 18.563 -21.583 -21.318 1.00 56.69 75 ASP A CA 1
ATOM 592 C C . ASP A 1 75 ? 17.636 -22.582 -22.009 1.00 56.69 75 ASP A C 1
ATOM 594 O O . ASP A 1 7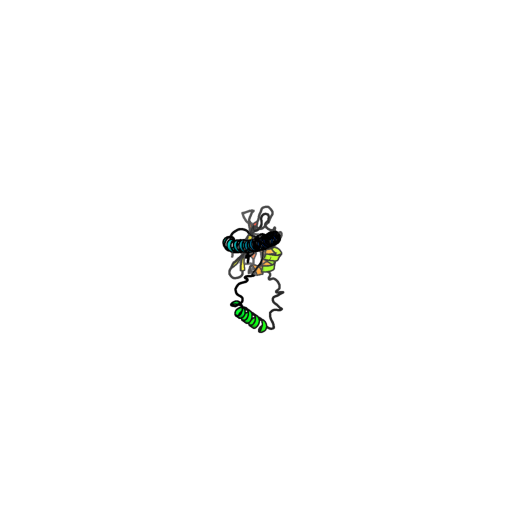5 ? 16.522 -22.773 -21.545 1.00 56.69 75 ASP A O 1
ATOM 598 N N . VAL A 1 76 ? 18.073 -23.330 -23.029 1.00 65.75 76 VAL A N 1
ATOM 599 C CA . VAL A 1 76 ? 17.162 -24.235 -23.770 1.00 65.75 76 VAL A CA 1
ATOM 600 C C . VAL A 1 76 ? 16.543 -25.311 -22.871 1.00 65.75 76 VAL A C 1
ATOM 602 O O . VAL A 1 76 ? 15.390 -25.690 -23.053 1.00 65.75 76 VAL A O 1
ATOM 605 N N . LYS A 1 77 ? 17.281 -25.813 -21.870 1.00 72.81 77 LYS A N 1
ATOM 606 C CA . LYS A 1 77 ? 16.732 -26.784 -20.907 1.00 72.81 77 LYS A CA 1
ATOM 607 C C . LYS A 1 77 ? 15.758 -26.134 -19.929 1.00 72.81 77 LYS A C 1
ATOM 609 O O . LYS A 1 77 ? 14.735 -26.738 -19.631 1.00 72.81 77 LYS A O 1
ATOM 614 N N . TRP A 1 78 ? 16.060 -24.925 -19.467 1.00 73.06 78 TRP A N 1
ATOM 615 C CA . TRP A 1 78 ? 15.185 -24.156 -18.585 1.00 73.06 78 TRP A CA 1
ATOM 616 C C . TRP A 1 78 ? 13.890 -23.758 -19.309 1.00 73.06 78 TRP A C 1
ATOM 618 O O . TRP A 1 78 ? 12.803 -24.022 -18.802 1.00 73.06 78 TRP A O 1
ATOM 628 N N . GLU A 1 79 ? 13.990 -23.257 -20.540 1.00 71.56 79 GLU A N 1
ATOM 629 C CA . GLU A 1 79 ? 12.853 -22.953 -21.412 1.00 71.56 79 GLU A CA 1
ATOM 630 C C . GLU A 1 79 ? 12.031 -24.205 -21.714 1.00 71.56 79 GLU A C 1
ATOM 632 O O . GLU A 1 79 ? 10.804 -24.170 -21.652 1.00 71.56 79 GLU A O 1
ATOM 637 N N . HIS A 1 80 ? 12.683 -25.339 -21.993 1.00 78.44 80 HIS A N 1
ATOM 638 C CA . HIS A 1 80 ? 11.990 -26.600 -22.239 1.00 78.44 80 HIS A CA 1
ATOM 639 C C . HIS A 1 80 ? 11.281 -27.123 -20.984 1.00 78.44 80 HIS A C 1
ATOM 641 O O . HIS A 1 80 ? 10.159 -27.619 -21.074 1.00 78.44 80 HIS A O 1
ATOM 647 N N . GLU A 1 81 ? 11.889 -26.995 -19.803 1.00 78.44 81 GLU A N 1
ATOM 648 C CA . GLU A 1 81 ? 11.256 -27.353 -18.532 1.00 78.44 81 GLU A CA 1
ATOM 649 C C . GLU A 1 81 ? 10.075 -26.439 -18.201 1.00 78.44 81 GLU A C 1
ATOM 651 O O . GLU A 1 81 ? 9.035 -26.934 -17.759 1.00 78.44 81 GLU A O 1
ATOM 656 N N . ILE A 1 82 ? 10.192 -25.134 -18.462 1.00 75.81 82 ILE A N 1
ATOM 657 C CA . ILE A 1 82 ? 9.085 -24.185 -18.322 1.00 75.81 82 ILE A CA 1
ATOM 658 C C . ILE A 1 82 ? 7.978 -24.531 -19.301 1.00 75.81 82 ILE A C 1
ATOM 660 O O . ILE A 1 82 ? 6.852 -24.726 -18.865 1.00 75.81 82 ILE A O 1
ATOM 664 N N . ALA A 1 83 ? 8.276 -24.689 -20.590 1.00 76.25 83 ALA A N 1
ATOM 665 C CA . ALA A 1 83 ? 7.290 -25.036 -21.607 1.00 76.25 83 ALA A CA 1
ATOM 666 C C . ALA A 1 83 ? 6.591 -26.366 -21.287 1.00 76.25 83 ALA A C 1
ATOM 668 O O . ALA A 1 83 ? 5.378 -26.489 -21.448 1.00 76.25 83 ALA A O 1
ATOM 669 N N . LYS A 1 84 ? 7.328 -27.350 -20.759 1.00 78.62 84 LYS A N 1
ATOM 670 C CA . LYS A 1 84 ? 6.770 -28.632 -20.322 1.00 78.62 84 LYS A CA 1
ATOM 671 C C . LYS A 1 84 ? 5.842 -28.469 -19.117 1.00 78.62 84 LYS A C 1
ATOM 673 O O . LYS A 1 84 ? 4.740 -29.011 -19.158 1.00 78.62 84 LYS A O 1
ATOM 678 N N . LYS A 1 85 ? 6.228 -27.694 -18.096 1.00 73.19 85 LYS A N 1
ATOM 679 C CA . LYS A 1 85 ? 5.360 -27.357 -16.948 1.00 73.19 85 LYS A CA 1
ATOM 680 C C . LYS A 1 85 ? 4.108 -26.595 -17.394 1.00 73.19 85 LYS A C 1
ATOM 682 O O . LYS A 1 85 ? 3.003 -26.974 -17.023 1.00 73.19 85 LYS A O 1
ATOM 687 N N . LEU A 1 86 ? 4.278 -25.611 -18.276 1.00 69.38 86 LEU A N 1
ATOM 688 C CA . LEU A 1 86 ? 3.210 -24.793 -18.852 1.00 69.38 86 LEU A CA 1
ATOM 689 C C . LEU A 1 86 ? 2.212 -25.633 -19.664 1.00 69.38 86 LEU A C 1
ATOM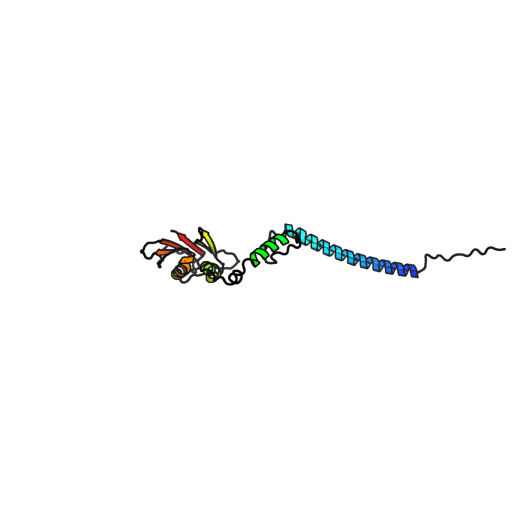 691 O O . LEU A 1 86 ? 1.007 -25.428 -19.593 1.00 69.38 86 LEU A O 1
ATOM 695 N N . SER A 1 87 ? 2.714 -26.601 -20.434 1.00 71.31 87 SER A N 1
ATOM 696 C CA . SER A 1 87 ? 1.890 -27.487 -21.265 1.00 71.31 87 SER A CA 1
ATOM 697 C C . SER A 1 87 ? 1.182 -28.595 -20.474 1.00 71.31 87 SER A C 1
ATOM 699 O O . SER A 1 87 ? 0.148 -29.096 -20.922 1.00 71.31 87 SER A O 1
ATOM 701 N N . ALA A 1 88 ? 1.724 -28.981 -19.312 1.00 70.88 88 ALA A N 1
ATOM 702 C CA . ALA A 1 88 ? 1.117 -29.951 -18.405 1.00 70.88 88 ALA A CA 1
ATOM 703 C C . ALA A 1 88 ? -0.044 -29.332 -17.604 1.00 70.88 88 ALA A C 1
ATOM 705 O O . ALA A 1 88 ? -1.050 -30.001 -17.368 1.00 70.88 88 ALA A O 1
ATOM 706 N N . GLU A 1 89 ? 0.045 -28.044 -17.257 1.00 62.91 89 GLU A N 1
ATOM 707 C CA . GLU A 1 89 ? -1.042 -27.273 -16.645 1.00 62.91 89 GLU A CA 1
ATOM 708 C C . GLU A 1 89 ? -2.016 -26.719 -17.699 1.00 62.91 89 GLU A C 1
ATOM 710 O O . GLU A 1 89 ? -2.115 -25.520 -17.949 1.00 62.91 89 GLU A O 1
ATOM 715 N N . LYS A 1 90 ? -2.803 -27.599 -18.325 1.00 59.34 90 LYS A N 1
ATOM 716 C CA . LYS A 1 90 ? -3.816 -27.217 -19.330 1.00 59.34 90 LYS A CA 1
ATOM 717 C C . LYS A 1 90 ? -5.016 -26.401 -18.798 1.00 59.34 90 LYS A C 1
ATOM 719 O O . LYS A 1 90 ? -5.942 -26.158 -19.569 1.00 59.34 90 LYS A O 1
ATOM 724 N N . THR A 1 91 ? -5.024 -25.956 -17.535 1.00 56.12 91 THR A N 1
ATOM 725 C CA . THR A 1 91 ? -6.243 -25.396 -16.907 1.00 56.12 91 THR A CA 1
ATOM 726 C C . THR A 1 91 ? -6.038 -24.210 -15.945 1.00 56.12 91 THR A C 1
ATOM 728 O O . THR A 1 91 ? -6.967 -23.884 -15.216 1.00 56.12 91 THR A O 1
ATOM 731 N N . SER A 1 92 ? -4.891 -23.521 -15.915 1.00 54.06 92 SER A N 1
ATOM 732 C CA . SER A 1 92 ? -4.679 -22.410 -14.949 1.00 54.06 92 SER A CA 1
ATOM 733 C C . SER A 1 92 ? -4.225 -21.075 -15.557 1.00 54.06 92 SER A C 1
ATOM 735 O O . SER A 1 92 ? -4.524 -20.021 -14.999 1.00 54.06 92 SER A O 1
ATOM 737 N N . LEU A 1 93 ? -3.580 -21.059 -16.726 1.00 53.34 93 LEU A N 1
ATOM 738 C CA . LEU A 1 93 ? -2.976 -19.820 -17.254 1.00 53.34 93 LEU A CA 1
ATOM 739 C C . LEU A 1 93 ? -3.949 -18.813 -17.871 1.00 53.34 93 LEU A C 1
ATOM 741 O O . LEU A 1 93 ? -3.576 -17.667 -18.098 1.00 53.34 93 LEU A O 1
ATOM 745 N N . VAL A 1 94 ? -5.206 -19.198 -18.092 1.00 51.25 94 VAL A N 1
ATOM 746 C CA . VAL A 1 94 ? -6.261 -18.254 -18.504 1.00 51.25 94 VAL A CA 1
ATOM 747 C C . VAL A 1 94 ? -6.840 -17.496 -17.295 1.00 51.25 94 VAL A C 1
ATOM 749 O O . VAL A 1 94 ? -7.490 -16.471 -17.473 1.00 51.25 94 VAL A O 1
ATOM 752 N N . ALA A 1 95 ? -6.566 -17.932 -16.059 1.00 50.62 95 ALA A N 1
ATOM 753 C CA . ALA A 1 95 ? -7.128 -17.328 -14.847 1.00 50.62 95 ALA A CA 1
ATOM 754 C C . ALA A 1 95 ? -6.202 -16.310 -14.152 1.00 50.62 95 ALA A C 1
ATOM 756 O O . ALA A 1 95 ? -6.685 -15.498 -13.369 1.00 50.62 95 ALA A O 1
ATOM 757 N N . ALA A 1 96 ? -4.899 -16.297 -14.455 1.00 53.34 96 ALA A N 1
ATOM 758 C CA . ALA A 1 96 ? -3.942 -15.392 -13.804 1.00 53.34 96 ALA A CA 1
ATOM 759 C C . ALA A 1 96 ? -3.882 -13.978 -14.420 1.00 53.34 96 ALA A C 1
ATOM 761 O O . ALA A 1 96 ? -3.235 -13.097 -13.864 1.00 53.34 96 ALA A O 1
ATOM 762 N N . LEU A 1 97 ? -4.549 -13.732 -15.558 1.00 55.75 97 LEU A N 1
ATOM 763 C CA . LEU A 1 97 ? -4.562 -12.403 -16.189 1.00 55.75 97 LEU A CA 1
ATOM 764 C C . LEU A 1 97 ? -5.594 -11.435 -15.580 1.00 55.75 97 LEU A C 1
ATOM 766 O O . LEU A 1 97 ? -5.573 -10.250 -15.901 1.00 55.75 97 LEU A O 1
ATOM 770 N N . ALA A 1 98 ? -6.503 -11.922 -14.733 1.00 59.69 98 ALA A N 1
ATOM 771 C CA . ALA A 1 98 ? -7.578 -11.123 -14.149 1.00 59.69 98 ALA A CA 1
ATOM 772 C C . ALA A 1 98 ? -7.928 -11.595 -12.732 1.00 59.69 98 ALA A C 1
ATOM 774 O O . ALA A 1 98 ? -9.103 -11.746 -12.388 1.00 59.69 98 ALA A O 1
ATOM 775 N N . GLU A 1 99 ? -6.918 -11.858 -11.899 1.00 67.31 99 GLU A N 1
ATOM 776 C CA . GLU A 1 99 ? -7.186 -12.000 -10.472 1.00 67.31 99 GLU A CA 1
ATOM 777 C C . GLU A 1 99 ? -7.720 -10.657 -9.959 1.00 67.31 99 GLU A C 1
ATOM 779 O O . GLU A 1 99 ? -7.120 -9.601 -10.175 1.00 67.31 99 GLU A O 1
ATOM 784 N N . LYS A 1 100 ? -8.919 -10.679 -9.366 1.00 73.94 100 LYS A N 1
ATOM 785 C CA . LYS A 1 100 ? -9.539 -9.471 -8.823 1.00 73.94 100 LYS A CA 1
ATOM 786 C C . LYS A 1 100 ? -8.577 -8.892 -7.778 1.00 73.94 100 LYS A C 1
ATOM 788 O O . LYS A 1 100 ? -8.197 -9.641 -6.877 1.00 73.94 100 LYS A O 1
ATOM 793 N N . PRO A 1 101 ? -8.210 -7.600 -7.863 1.00 77.56 101 PRO A N 1
ATOM 794 C CA . PRO A 1 101 ? -7.277 -7.005 -6.919 1.00 77.56 101 PRO A CA 1
ATOM 795 C C . PRO A 1 101 ? -7.782 -7.222 -5.497 1.00 77.56 101 PRO A C 1
ATOM 797 O O . PRO A 1 101 ? -8.978 -7.065 -5.210 1.00 77.56 101 PRO A O 1
ATOM 800 N N . THR A 1 102 ? -6.872 -7.622 -4.614 1.00 84.12 102 THR A N 1
ATOM 801 C CA . THR A 1 102 ? -7.217 -7.804 -3.209 1.00 84.12 102 THR A CA 1
ATOM 802 C C . THR A 1 102 ? -7.534 -6.443 -2.586 1.00 84.12 102 THR A C 1
ATOM 804 O O . THR A 1 102 ? -7.113 -5.400 -3.086 1.00 84.12 102 THR A O 1
ATOM 807 N N . LEU A 1 103 ? -8.247 -6.415 -1.454 1.00 84.44 103 LEU A N 1
ATOM 808 C CA . LEU A 1 103 ? -8.491 -5.156 -0.727 1.00 84.44 103 LEU A CA 1
ATOM 809 C C . LEU A 1 103 ? -7.188 -4.441 -0.330 1.00 84.44 103 LEU A C 1
ATOM 811 O O . LEU A 1 103 ? -7.178 -3.226 -0.150 1.00 84.44 103 LEU A O 1
ATOM 815 N N . ARG A 1 104 ? -6.086 -5.188 -0.208 1.00 83.94 104 ARG A N 1
ATOM 816 C CA . ARG A 1 104 ? -4.748 -4.643 0.042 1.00 83.94 104 ARG A CA 1
ATOM 817 C C . ARG A 1 104 ? -4.197 -3.940 -1.191 1.00 83.94 104 ARG A C 1
ATOM 819 O O . ARG A 1 104 ? -3.678 -2.838 -1.063 1.00 83.94 104 ARG A O 1
ATOM 826 N N . ASP A 1 105 ? -4.362 -4.538 -2.366 1.00 83.25 105 ASP A N 1
ATOM 827 C CA . ASP A 1 105 ? -3.940 -3.924 -3.626 1.00 83.25 105 ASP A CA 1
ATOM 828 C C . ASP A 1 105 ? -4.780 -2.679 -3.939 1.00 83.25 105 ASP A C 1
ATOM 830 O O . ASP A 1 105 ? -4.224 -1.656 -4.334 1.00 83.25 105 ASP A O 1
ATOM 834 N N . ASP A 1 106 ? -6.095 -2.721 -3.676 1.00 86.62 106 ASP A N 1
ATOM 835 C CA . ASP A 1 106 ? -6.9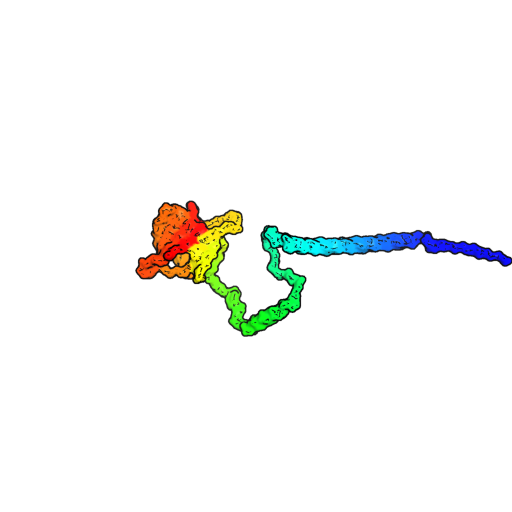84 -1.549 -3.776 1.00 86.62 106 ASP A CA 1
ATOM 836 C C . ASP A 1 106 ? -6.551 -0.434 -2.816 1.00 86.62 106 ASP A C 1
ATOM 838 O O . ASP A 1 106 ? -6.526 0.736 -3.189 1.00 86.62 106 ASP A O 1
ATOM 842 N N . LEU A 1 107 ? -6.153 -0.775 -1.586 1.00 86.62 107 LEU A N 1
ATOM 843 C CA . LEU A 1 107 ? -5.644 0.205 -0.631 1.00 86.62 107 LEU A CA 1
ATOM 844 C C . LEU A 1 107 ? -4.360 0.873 -1.138 1.00 86.62 107 LEU A C 1
ATOM 846 O O . LEU A 1 107 ? -4.269 2.097 -1.123 1.00 86.62 107 LEU A O 1
ATOM 850 N N . ILE A 1 108 ? -3.375 0.084 -1.570 1.00 84.62 108 ILE A N 1
ATOM 851 C CA . ILE A 1 108 ? -2.035 0.580 -1.908 1.00 84.62 108 ILE A CA 1
ATOM 852 C C . ILE A 1 108 ? -2.044 1.301 -3.250 1.00 84.62 108 ILE A C 1
ATOM 854 O O . ILE A 1 108 ? -1.608 2.446 -3.331 1.00 84.62 108 ILE A O 1
ATOM 858 N N . PHE A 1 109 ? -2.528 0.639 -4.299 1.00 82.94 109 PHE A N 1
ATOM 859 C CA . PHE A 1 109 ? -2.435 1.132 -5.672 1.00 82.94 109 PHE A CA 1
ATOM 860 C C . PHE A 1 109 ? -3.672 1.917 -6.104 1.00 82.94 109 PHE A C 1
ATOM 862 O O . PHE A 1 109 ? -3.562 2.772 -6.977 1.00 82.94 109 PHE A O 1
ATOM 869 N N . GLY A 1 110 ? -4.832 1.648 -5.500 1.00 84.56 110 GLY A N 1
ATOM 870 C CA . GLY A 1 110 ? -6.069 2.375 -5.774 1.00 84.56 110 GLY A CA 1
ATOM 871 C C . GLY A 1 110 ? -6.168 3.653 -4.948 1.00 84.56 110 GLY A C 1
ATOM 872 O O . GLY A 1 110 ? -6.011 4.752 -5.467 1.00 84.56 110 GLY A O 1
ATOM 873 N N . TYR A 1 111 ? -6.427 3.517 -3.647 1.00 85.62 111 TYR A N 1
ATOM 874 C CA . TYR A 1 111 ? -6.731 4.653 -2.777 1.00 85.62 111 TYR A CA 1
ATOM 875 C C . TYR A 1 111 ? -5.501 5.481 -2.413 1.00 85.62 111 TYR A C 1
ATOM 877 O O . TYR A 1 111 ? -5.571 6.700 -2.429 1.00 85.62 111 TYR A O 1
ATOM 885 N N . LEU A 1 112 ? -4.382 4.840 -2.069 1.00 86.06 112 LEU A N 1
ATOM 886 C CA . LEU A 1 112 ? -3.146 5.531 -1.684 1.00 86.06 112 LEU A CA 1
ATOM 887 C C . LEU A 1 112 ? -2.243 5.863 -2.883 1.00 86.06 112 LEU A C 1
ATOM 889 O O . LEU A 1 112 ? -1.195 6.480 -2.690 1.00 86.06 112 LEU A O 1
ATOM 893 N N . GLU A 1 113 ? -2.645 5.475 -4.100 1.00 85.44 113 GLU A N 1
ATOM 894 C CA . GLU A 1 113 ? -1.960 5.763 -5.373 1.00 85.44 113 GLU A CA 1
ATOM 895 C C . GLU A 1 113 ? -0.467 5.364 -5.398 1.00 85.44 113 GLU A C 1
ATOM 897 O O . GLU A 1 113 ? 0.328 5.932 -6.141 1.00 85.44 113 GLU A O 1
ATOM 902 N N . GLY A 1 114 ? -0.049 4.413 -4.558 1.00 83.25 114 GLY A N 1
ATOM 903 C CA . GLY A 1 114 ? 1.348 3.991 -4.421 1.00 83.25 114 GLY A CA 1
ATOM 904 C C . GLY A 1 114 ? 2.262 4.982 -3.685 1.00 83.25 114 GLY A C 1
ATOM 905 O O . GLY A 1 114 ? 3.466 4.749 -3.618 1.00 83.25 114 GLY A O 1
ATOM 906 N N . LYS A 1 115 ? 1.720 6.055 -3.094 1.00 87.00 115 LYS A N 1
ATOM 907 C CA . LYS A 1 115 ? 2.487 7.111 -2.394 1.00 87.00 115 LYS A CA 1
ATOM 908 C C . LYS A 1 115 ? 2.933 6.730 -0.982 1.00 87.00 115 LYS A C 1
ATOM 910 O O . LYS A 1 115 ? 3.645 7.475 -0.309 1.00 87.00 115 LYS A O 1
ATOM 915 N N . TYR A 1 116 ? 2.469 5.585 -0.496 1.00 89.06 116 TYR A N 1
ATOM 916 C CA . TYR A 1 116 ? 2.691 5.131 0.868 1.00 89.06 116 TYR A CA 1
ATOM 917 C C . TYR A 1 116 ? 3.460 3.817 0.873 1.00 89.06 116 TYR A C 1
ATOM 919 O O . TYR A 1 116 ? 3.085 2.844 0.221 1.00 89.06 116 TYR A O 1
ATOM 927 N N . GLY A 1 117 ? 4.520 3.787 1.669 1.00 86.50 117 GLY A N 1
ATOM 928 C CA . GLY A 1 117 ? 5.235 2.589 2.057 1.00 86.50 117 GLY A CA 1
ATOM 929 C C . GLY A 1 117 ? 4.443 1.802 3.080 1.00 86.50 117 GLY A C 1
ATOM 930 O O . GLY A 1 117 ? 3.892 2.361 4.029 1.00 86.50 117 GLY A O 1
ATOM 931 N N . MET A 1 118 ? 4.421 0.489 2.903 1.00 88.56 118 MET A N 1
ATOM 932 C CA . MET A 1 118 ? 3.737 -0.431 3.793 1.00 88.56 118 MET A CA 1
ATOM 933 C C . MET A 1 118 ? 4.744 -1.358 4.458 1.00 88.56 118 MET A C 1
ATOM 935 O O . MET A 1 118 ? 5.547 -2.004 3.786 1.00 88.56 118 MET A O 1
ATOM 939 N N . LYS A 1 119 ? 4.652 -1.478 5.782 1.00 87.81 119 LYS A N 1
ATOM 940 C CA . LYS A 1 119 ? 5.337 -2.528 6.530 1.00 87.81 119 LYS A CA 1
ATOM 941 C C . LYS A 1 119 ? 4.348 -3.646 6.835 1.00 87.81 119 LYS A C 1
ATOM 943 O O . LYS A 1 119 ? 3.370 -3.439 7.556 1.00 87.81 119 LYS A O 1
ATOM 948 N N . VAL A 1 120 ? 4.619 -4.820 6.274 1.00 85.75 120 VAL A N 1
ATOM 949 C CA . VAL A 1 120 ? 3.829 -6.034 6.495 1.00 85.75 120 VAL A CA 1
ATOM 950 C C . VAL A 1 120 ? 4.571 -6.941 7.462 1.00 85.75 120 VAL A C 1
ATOM 952 O O . VAL A 1 120 ? 5.745 -7.240 7.250 1.00 85.75 120 VAL A O 1
ATOM 955 N N . ALA A 1 121 ? 3.872 -7.427 8.482 1.00 84.31 121 ALA A N 1
ATOM 956 C CA . ALA A 1 121 ? 4.349 -8.501 9.343 1.00 84.31 121 ALA A CA 1
ATOM 957 C C . ALA A 1 121 ? 3.252 -9.554 9.490 1.00 84.31 121 ALA A C 1
ATOM 959 O O . ALA A 1 121 ? 2.074 -9.221 9.584 1.00 84.31 121 ALA A O 1
ATOM 960 N N . GLN A 1 122 ? 3.629 -10.837 9.456 1.00 81.88 122 GLN A N 1
ATOM 961 C CA . GLN A 1 122 ? 2.690 -11.967 9.581 1.00 81.88 122 GLN A CA 1
ATOM 962 C C . GLN A 1 122 ? 1.487 -11.887 8.618 1.00 81.88 122 GLN A C 1
ATOM 964 O O . GLN A 1 122 ? 0.377 -12.306 8.937 1.00 81.88 122 GLN A O 1
ATOM 969 N N . GLY A 1 123 ? 1.698 -11.312 7.431 1.00 78.69 123 GLY A N 1
ATOM 970 C CA . GLY A 1 123 ? 0.640 -11.124 6.446 1.00 78.69 123 GLY A CA 1
ATOM 971 C C . GLY A 1 123 ? -0.424 -10.105 6.857 1.00 78.69 123 GLY A C 1
ATOM 972 O O . GLY A 1 123 ? -1.531 -10.206 6.345 1.00 78.69 123 GLY A O 1
ATOM 973 N N . LYS A 1 124 ? -0.124 -9.148 7.744 1.00 83.25 124 LYS A N 1
ATOM 974 C CA . LYS A 1 124 ? -0.976 -8.008 8.122 1.00 83.25 124 LYS A CA 1
ATOM 975 C C . LYS A 1 124 ? -0.214 -6.691 7.978 1.00 83.25 124 LYS A C 1
ATOM 977 O O . LYS A 1 124 ? 1.014 -6.668 8.049 1.00 83.25 124 LYS A O 1
ATOM 982 N N . ILE A 1 125 ? -0.943 -5.601 7.764 1.00 85.38 125 ILE A N 1
ATOM 983 C CA . ILE A 1 125 ? -0.367 -4.260 7.627 1.00 85.38 125 ILE A CA 1
ATOM 984 C C . ILE A 1 125 ? -0.184 -3.653 9.021 1.00 85.38 125 ILE A C 1
ATOM 986 O O . ILE A 1 125 ? -1.166 -3.308 9.670 1.00 85.38 125 ILE A O 1
ATOM 990 N N . GLU A 1 126 ? 1.061 -3.499 9.473 1.00 86.00 126 GLU A N 1
ATOM 991 C CA . GLU A 1 126 ? 1.363 -2.892 10.781 1.00 86.00 126 GLU A CA 1
ATOM 992 C C . GLU A 1 126 ? 1.477 -1.367 10.702 1.00 86.00 126 GLU A C 1
ATOM 994 O O . GLU A 1 126 ? 1.083 -0.643 11.621 1.00 86.00 126 GLU A O 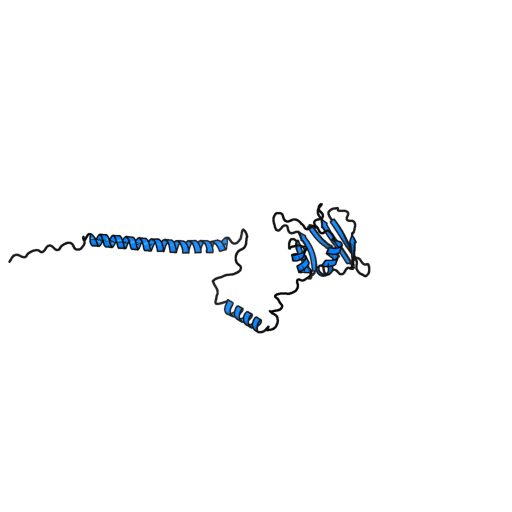1
ATOM 999 N N . ARG A 1 127 ? 2.064 -0.870 9.608 1.00 88.69 127 ARG A N 1
ATOM 1000 C CA . ARG A 1 127 ? 2.383 0.547 9.435 1.00 88.69 127 ARG A CA 1
ATOM 1001 C C . ARG A 1 127 ? 2.276 0.964 7.979 1.00 88.69 127 ARG A C 1
ATOM 1003 O O . ARG A 1 127 ? 2.765 0.262 7.094 1.00 88.69 127 ARG A O 1
ATOM 1010 N N . LEU A 1 128 ? 1.702 2.144 7.774 1.00 89.88 128 LEU A N 1
ATOM 1011 C CA . LEU A 1 128 ? 1.757 2.891 6.524 1.00 89.88 128 LEU A CA 1
ATOM 1012 C C . LEU A 1 128 ? 2.500 4.202 6.760 1.00 89.88 128 LEU A C 1
ATOM 1014 O O . LEU A 1 128 ? 2.293 4.866 7.777 1.00 89.88 128 LEU A O 1
ATOM 1018 N N . GLU A 1 129 ? 3.357 4.580 5.827 1.00 90.62 129 GLU A N 1
ATOM 1019 C CA . GLU A 1 129 ? 4.161 5.795 5.913 1.00 90.62 129 GLU A CA 1
ATOM 1020 C C . GLU A 1 129 ? 4.280 6.430 4.541 1.00 90.62 129 GLU A C 1
ATOM 1022 O O . GLU A 1 129 ? 4.545 5.744 3.560 1.00 90.62 129 GLU A O 1
ATOM 1027 N N . PHE A 1 130 ? 4.049 7.733 4.461 1.00 89.38 130 PHE A N 1
ATOM 1028 C CA . PHE A 1 130 ? 4.210 8.475 3.225 1.00 89.38 130 PHE A CA 1
ATOM 1029 C C . PHE A 1 130 ? 5.679 8.424 2.790 1.00 89.38 130 PHE A C 1
ATOM 1031 O O . PHE A 1 130 ? 6.568 8.803 3.555 1.00 89.38 130 PHE A O 1
ATOM 1038 N N . ILE A 1 131 ? 5.927 7.939 1.573 1.00 84.62 131 ILE A N 1
ATOM 1039 C CA . ILE A 1 131 ? 7.258 7.959 0.972 1.00 84.62 131 ILE A CA 1
ATOM 1040 C C . ILE A 1 131 ? 7.288 9.159 0.038 1.00 84.62 131 ILE A C 1
ATOM 1042 O O . ILE A 1 131 ? 6.591 9.179 -0.972 1.00 84.62 131 ILE A O 1
ATOM 1046 N N . ASP A 1 132 ? 8.136 10.133 0.354 1.00 77.44 132 ASP A N 1
ATOM 1047 C CA . ASP A 1 132 ? 8.460 11.223 -0.565 1.00 77.44 132 ASP A CA 1
ATOM 1048 C C . ASP A 1 132 ? 9.365 10.678 -1.684 1.00 77.44 132 ASP A C 1
ATOM 1050 O O . ASP A 1 132 ? 10.593 10.773 -1.644 1.00 77.44 132 ASP A O 1
ATOM 1054 N N . ALA A 1 133 ? 8.752 9.955 -2.624 1.00 63.75 133 ALA A N 1
ATOM 1055 C CA . ALA A 1 133 ? 9.447 9.275 -3.711 1.00 63.75 133 ALA A CA 1
ATOM 1056 C C . ALA A 1 133 ? 9.703 10.203 -4.908 1.00 63.75 133 ALA A C 1
ATOM 1058 O O . ALA A 1 133 ? 10.612 9.945 -5.702 1.00 63.75 133 ALA A O 1
ATOM 1059 N N . GLN A 1 134 ? 8.915 11.273 -5.055 1.00 66.12 134 GLN A N 1
ATOM 1060 C CA . GLN A 1 134 ? 9.027 12.233 -6.150 1.00 66.12 134 GLN A CA 1
ATOM 1061 C C . GLN A 1 134 ? 8.921 13.663 -5.628 1.00 66.12 134 GLN A C 1
ATOM 1063 O O . GLN A 1 134 ? 7.978 14.014 -4.924 1.00 66.12 134 GLN A O 1
ATOM 1068 N N . ALA A 1 135 ? 9.873 14.505 -6.037 1.00 61.47 135 ALA A N 1
ATOM 1069 C CA . ALA A 1 135 ? 9.940 15.900 -5.625 1.00 61.47 135 ALA A CA 1
ATOM 1070 C C . ALA A 1 135 ? 8.621 16.637 -5.924 1.00 61.47 135 ALA A C 1
ATOM 1072 O O . ALA A 1 135 ? 8.308 16.927 -7.080 1.00 61.47 135 ALA A O 1
ATOM 1073 N N . GLY A 1 136 ? 7.870 16.958 -4.868 1.00 69.69 136 GLY A N 1
ATOM 1074 C CA . GLY A 1 136 ? 6.615 17.709 -4.941 1.00 69.69 136 GLY A CA 1
ATOM 1075 C C . GLY A 1 136 ? 5.343 16.887 -4.724 1.00 69.69 136 GLY A C 1
ATOM 1076 O O . GLY A 1 136 ? 4.256 17.473 -4.721 1.00 69.69 136 GLY A O 1
ATOM 1077 N N . GLU A 1 137 ? 5.439 15.573 -4.508 1.00 78.19 137 GLU A N 1
ATOM 1078 C CA . GLU A 1 137 ? 4.289 14.794 -4.054 1.00 78.19 137 GLU A CA 1
ATOM 1079 C C . GLU A 1 137 ? 3.924 15.148 -2.608 1.00 78.19 137 GLU A C 1
ATOM 1081 O O . GLU A 1 137 ? 4.770 15.413 -1.757 1.00 78.19 137 GLU A O 1
ATOM 1086 N N . LYS A 1 138 ? 2.620 15.191 -2.331 1.00 82.38 138 LYS A N 1
ATOM 1087 C CA . LYS A 1 138 ? 2.074 15.543 -1.019 1.00 82.38 138 LYS A CA 1
ATOM 1088 C C . LYS A 1 138 ? 1.306 14.360 -0.455 1.00 82.38 138 LYS A C 1
ATOM 1090 O O . LYS A 1 138 ? 0.647 13.633 -1.202 1.00 82.38 138 LYS A O 1
ATOM 1095 N N . ALA A 1 139 ? 1.344 14.229 0.868 1.00 84.50 139 ALA A N 1
ATOM 1096 C CA . ALA A 1 139 ? 0.524 13.271 1.591 1.00 84.50 139 ALA A CA 1
ATOM 1097 C C . ALA A 1 139 ? -0.971 13.460 1.261 1.00 84.50 139 ALA A C 1
ATOM 1099 O O . ALA A 1 139 ? -1.445 14.556 0.952 1.00 84.50 139 ALA A O 1
ATOM 1100 N N . MET A 1 140 ? -1.733 12.376 1.311 1.00 85.38 140 MET A N 1
ATOM 1101 C CA . MET A 1 140 ? -3.147 12.387 0.969 1.00 85.38 140 MET A CA 1
ATOM 1102 C C . MET A 1 140 ? -4.000 12.818 2.166 1.00 85.38 140 MET A C 1
ATOM 1104 O O . MET A 1 140 ? -3.806 12.361 3.295 1.00 85.38 140 MET A O 1
ATOM 1108 N N . ALA A 1 141 ? -4.977 13.691 1.918 1.00 87.00 141 ALA A N 1
ATOM 1109 C CA . ALA A 1 141 ? -5.984 14.063 2.905 1.00 87.00 141 ALA A CA 1
ATOM 1110 C C . ALA A 1 141 ? -7.085 12.998 2.965 1.00 87.00 141 ALA A C 1
ATOM 1112 O O . ALA A 1 141 ? -7.785 12.756 1.984 1.00 87.00 141 ALA A O 1
ATOM 1113 N N . ILE A 1 142 ? -7.255 12.371 4.131 1.00 86.25 142 ILE A N 1
ATOM 1114 C CA . ILE A 1 142 ? -8.332 11.403 4.375 1.00 86.25 142 ILE A CA 1
ATOM 1115 C C . ILE A 1 142 ? -9.463 12.122 5.112 1.00 86.25 142 ILE A C 1
ATOM 1117 O O . ILE A 1 142 ? -9.375 12.363 6.322 1.00 86.25 142 ILE A O 1
ATOM 1121 N N . SER A 1 143 ? -10.532 12.455 4.381 1.00 83.00 143 SER A N 1
ATOM 1122 C CA . SER A 1 143 ? -11.678 13.203 4.917 1.00 83.00 143 SER A CA 1
ATOM 1123 C C . SER A 1 143 ? -12.441 12.420 5.990 1.00 83.00 143 SER A C 1
ATOM 1125 O O . SER A 1 143 ? -12.788 12.981 7.024 1.00 83.00 143 SER A O 1
ATOM 1127 N N . ASN A 1 144 ? -12.672 11.116 5.787 1.00 87.94 144 ASN A N 1
ATOM 1128 C CA . ASN A 1 144 ? -13.400 10.265 6.734 1.00 87.94 144 ASN A CA 1
ATOM 1129 C C . ASN A 1 144 ? -12.551 9.060 7.167 1.00 87.94 144 ASN A C 1
ATOM 1131 O O . ASN A 1 144 ? -12.615 7.977 6.583 1.00 87.94 144 ASN A O 1
ATOM 1135 N N . LYS A 1 145 ? -11.745 9.267 8.214 1.00 89.56 145 LYS A N 1
ATOM 1136 C CA . LYS A 1 145 ? -10.797 8.269 8.740 1.00 89.56 145 LYS A CA 1
ATOM 1137 C C . LYS A 1 145 ? -11.492 7.035 9.320 1.00 89.56 145 LYS A C 1
ATOM 1139 O O . LYS A 1 145 ? -11.014 5.923 9.125 1.00 89.56 145 LYS A O 1
ATOM 1144 N N . ALA A 1 146 ? -12.652 7.207 9.953 1.00 89.25 146 ALA A N 1
ATOM 1145 C CA . ALA A 1 146 ? -13.431 6.090 10.485 1.00 89.25 146 ALA A CA 1
ATOM 1146 C C . ALA A 1 146 ? -13.950 5.171 9.366 1.00 89.25 146 ALA A C 1
ATOM 1148 O O . ALA A 1 146 ? -13.839 3.951 9.463 1.00 89.25 146 ALA A O 1
ATOM 1149 N N . SER A 1 147 ? -14.461 5.748 8.274 1.00 89.88 147 SER A N 1
ATOM 1150 C CA . SER A 1 147 ? -14.919 4.967 7.115 1.00 89.88 147 SER A CA 1
ATOM 1151 C C . SER A 1 147 ? -13.757 4.297 6.387 1.00 89.88 147 SER A C 1
ATOM 1153 O O . SER A 1 147 ? -13.890 3.158 5.950 1.00 89.88 147 SER A O 1
ATOM 1155 N N . PHE A 1 148 ? -12.608 4.973 6.303 1.00 90.94 148 PHE A N 1
ATOM 1156 C CA . PHE A 1 148 ? -11.376 4.395 5.768 1.00 90.94 148 PHE A CA 1
ATOM 1157 C C . PHE A 1 148 ? -10.945 3.152 6.559 1.00 90.94 148 PHE A C 1
ATOM 1159 O O . PHE A 1 148 ? -10.727 2.099 5.965 1.00 90.94 148 PHE A O 1
ATOM 1166 N N . LEU A 1 149 ? -10.894 3.246 7.893 1.00 90.44 149 LEU A N 1
ATOM 1167 C CA . LEU A 1 149 ? -10.555 2.111 8.752 1.00 90.44 149 LEU A CA 1
ATOM 1168 C C . LEU A 1 149 ? -11.527 0.948 8.545 1.00 90.44 149 LEU A C 1
ATOM 1170 O O . LEU A 1 149 ? -11.079 -0.176 8.357 1.00 90.44 149 LEU A O 1
ATOM 1174 N N . LYS A 1 150 ? -12.839 1.216 8.509 1.00 90.75 150 LYS A N 1
ATOM 1175 C CA . LYS A 1 150 ? -13.854 0.174 8.285 1.00 90.75 150 LYS A CA 1
ATOM 1176 C C . LYS A 1 150 ? -13.741 -0.483 6.907 1.00 90.75 150 LYS A C 1
ATOM 1178 O O . LYS A 1 150 ? -13.852 -1.699 6.820 1.00 90.75 150 LYS A O 1
ATOM 1183 N N . LYS A 1 151 ? -13.491 0.287 5.838 1.00 89.94 151 LYS A N 1
ATOM 1184 C CA . LYS A 1 151 ? -13.362 -0.255 4.471 1.00 89.94 151 LYS A CA 1
ATOM 1185 C C . LYS A 1 151 ? -12.190 -1.236 4.354 1.00 89.94 151 LYS A C 1
ATOM 1187 O O . LYS A 1 151 ? -12.298 -2.225 3.638 1.00 89.94 151 LYS A O 1
ATOM 1192 N N . TYR A 1 152 ? -11.082 -0.954 5.039 1.00 89.56 152 TYR A N 1
ATOM 1193 C CA . TYR A 1 152 ? -9.844 -1.727 4.928 1.00 89.56 152 TYR A CA 1
ATOM 1194 C C . TYR A 1 152 ? -9.512 -2.543 6.189 1.00 89.56 152 TYR A C 1
ATOM 1196 O O . TYR A 1 152 ? -8.380 -2.998 6.331 1.00 89.56 152 TYR A O 1
ATOM 1204 N N . ALA A 1 153 ? -10.477 -2.772 7.086 1.00 88.56 153 ALA A N 1
ATOM 1205 C CA . ALA A 1 153 ? -10.285 -3.534 8.326 1.00 88.56 153 ALA A CA 1
ATOM 1206 C C . ALA A 1 153 ? -9.657 -4.919 8.066 1.00 88.56 153 ALA A C 1
ATOM 1208 O O . ALA A 1 153 ? -8.643 -5.279 8.672 1.00 88.56 153 ALA A O 1
ATOM 1209 N N . ASP A 1 154 ? -10.168 -5.620 7.050 1.00 87.12 154 ASP A N 1
ATOM 1210 C CA . ASP A 1 154 ? -9.660 -6.917 6.590 1.00 87.12 154 ASP A CA 1
ATOM 1211 C C . ASP A 1 154 ? -8.206 -6.843 6.093 1.00 87.12 154 ASP A C 1
ATOM 1213 O O . ASP A 1 154 ? -7.408 -7.762 6.300 1.00 87.12 154 ASP A O 1
ATOM 1217 N N . ALA A 1 155 ? -7.819 -5.728 5.461 1.00 85.50 155 ALA A N 1
ATOM 1218 C CA . ALA A 1 155 ? -6.455 -5.518 4.984 1.00 85.50 155 ALA A CA 1
ATOM 1219 C C . ALA A 1 155 ? -5.470 -5.396 6.159 1.00 85.50 155 ALA A C 1
ATOM 1221 O O . ALA A 1 155 ? -4.389 -5.992 6.111 1.00 85.50 155 ALA A O 1
ATOM 1222 N N . PHE A 1 156 ? -5.873 -4.701 7.228 1.00 86.06 156 PHE A N 1
ATOM 1223 C CA . PHE A 1 156 ? -5.120 -4.585 8.482 1.00 86.06 156 PHE A CA 1
ATOM 1224 C C . PHE A 1 156 ? -5.159 -5.874 9.321 1.00 86.06 156 PHE A C 1
ATOM 1226 O O . PHE A 1 156 ? -4.326 -6.065 10.205 1.00 86.06 156 PHE A O 1
ATOM 1233 N N . GLY A 1 157 ? -6.083 -6.793 9.026 1.00 85.12 157 GLY A N 1
ATOM 1234 C CA . GLY A 1 157 ? -6.263 -8.034 9.778 1.00 85.12 157 GLY A CA 1
ATOM 1235 C C . GLY A 1 157 ? -6.767 -7.787 11.202 1.00 85.12 157 GLY A C 1
ATOM 1236 O O . GLY A 1 157 ? -6.361 -8.507 12.124 1.00 85.12 157 GLY A O 1
ATOM 1237 N N . LEU A 1 158 ? -7.596 -6.750 11.361 1.00 85.19 158 LEU A N 1
ATOM 1238 C CA . LEU A 1 158 ? -8.243 -6.336 12.601 1.00 85.19 158 LEU A CA 1
ATOM 1239 C C . LEU A 1 158 ? -9.754 -6.514 12.442 1.00 85.19 158 LEU A C 1
ATOM 1241 O O . LEU A 1 158 ? -10.340 -5.950 11.523 1.00 85.19 158 LEU A O 1
ATOM 1245 N N . ASN A 1 159 ? -10.374 -7.252 13.359 1.00 86.81 159 ASN A N 1
ATOM 1246 C CA . ASN A 1 159 ? -11.825 -7.403 13.405 1.00 86.81 159 ASN A CA 1
ATOM 1247 C C . ASN A 1 159 ? -12.366 -6.399 14.424 1.00 86.81 159 ASN A C 1
ATOM 1249 O O . ASN A 1 159 ? -12.078 -6.510 15.614 1.00 86.81 159 ASN A O 1
ATOM 1253 N N . PHE A 1 160 ? -13.079 -5.384 13.949 1.00 90.25 160 PHE A N 1
ATOM 1254 C CA . PHE A 1 160 ? -13.749 -4.395 14.786 1.00 90.25 160 PHE A 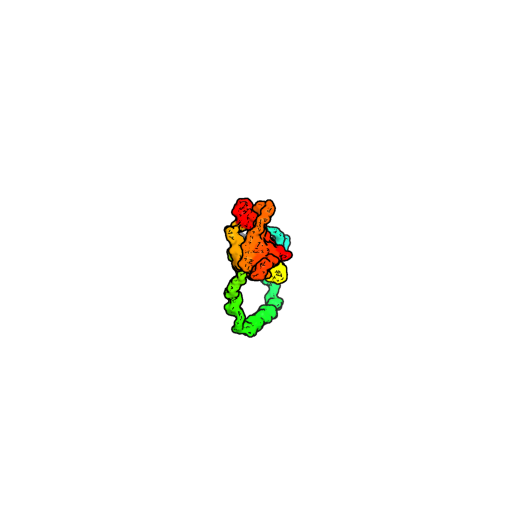CA 1
ATOM 1255 C C . PHE A 1 160 ? -15.010 -3.903 14.077 1.00 90.25 160 PHE A C 1
ATOM 1257 O O . PHE A 1 160 ? -15.090 -3.902 12.848 1.00 90.25 160 PHE A O 1
ATOM 1264 N N . VAL A 1 161 ? -15.986 -3.448 14.854 1.00 88.38 161 VAL A N 1
ATOM 1265 C CA . VAL A 1 161 ? -17.301 -3.021 14.352 1.00 88.38 161 VAL A CA 1
ATOM 1266 C C . VAL A 1 161 ? -17.504 -1.525 14.533 1.00 88.38 161 VAL A C 1
ATOM 1268 O O . VAL A 1 161 ? -18.063 -0.837 13.663 1.00 88.38 161 VAL A O 1
ATOM 1271 N N . GLU A 1 162 ? -16.961 -0.980 15.617 1.00 89.88 162 GLU A N 1
ATOM 1272 C CA . GLU A 1 162 ? -17.057 0.431 15.947 1.00 89.88 162 GLU A CA 1
ATOM 1273 C C . GLU A 1 162 ? -15.677 1.091 16.024 1.00 89.88 162 GLU A C 1
ATOM 1275 O O . GLU A 1 162 ? -14.667 0.474 16.361 1.00 89.88 162 GLU A O 1
ATOM 1280 N N . VAL A 1 163 ? -15.641 2.366 15.638 1.00 92.31 163 VAL A N 1
ATOM 1281 C CA . VAL A 1 163 ? -14.440 3.200 15.652 1.00 92.31 163 VAL A CA 1
ATOM 1282 C C . VAL A 1 163 ? -14.797 4.462 16.415 1.00 92.31 163 VAL A C 1
ATOM 1284 O O . VAL A 1 163 ? -15.638 5.232 15.950 1.00 92.31 163 VAL A O 1
ATOM 1287 N N . SER A 1 164 ? -14.160 4.676 17.564 1.00 91.06 164 SER A N 1
ATOM 1288 C CA . SER A 1 164 ? -14.371 5.872 18.380 1.00 91.06 164 SER A CA 1
ATOM 1289 C C . SER A 1 164 ? -13.129 6.759 18.341 1.00 91.06 164 SER A C 1
ATOM 1291 O O . SER A 1 164 ? -12.035 6.262 18.621 1.00 91.06 164 SER A O 1
ATOM 1293 N N . PRO A 1 165 ? -13.248 8.059 18.022 1.00 90.81 165 PRO A N 1
ATOM 1294 C CA . PRO A 1 165 ? -12.133 8.983 18.167 1.00 90.81 165 PRO A CA 1
ATOM 1295 C C . PRO A 1 165 ? -11.754 9.103 19.645 1.00 90.81 165 PRO A C 1
ATOM 1297 O O . PRO A 1 165 ? -12.616 9.232 20.515 1.00 90.81 165 PRO A O 1
ATOM 1300 N N . VAL A 1 166 ? -10.457 9.071 19.919 1.00 89.62 166 VAL A N 1
ATOM 1301 C CA . VAL A 1 166 ? -9.877 9.372 21.227 1.00 89.62 166 VAL A CA 1
ATOM 1302 C C . VAL A 1 166 ? -9.274 10.765 21.133 1.00 89.62 166 VAL A C 1
ATOM 1304 O O . VAL A 1 166 ? -8.615 11.096 20.146 1.00 89.62 166 VAL A O 1
ATOM 1307 N N . GLN A 1 167 ? -9.515 11.607 22.138 1.00 82.00 167 GLN A N 1
ATOM 1308 C CA . GLN A 1 167 ? -8.847 12.903 22.187 1.00 82.00 167 GLN A CA 1
ATOM 1309 C C . GLN A 1 167 ? -7.351 12.678 22.407 1.00 82.00 167 GLN A C 1
ATOM 1311 O O . GLN A 1 167 ? -6.944 12.199 23.465 1.00 82.00 167 GLN A O 1
ATOM 1316 N N . SER A 1 168 ? -6.549 13.003 21.394 1.00 79.69 168 SER A N 1
ATOM 1317 C CA . SER A 1 168 ? -5.099 13.082 21.539 1.00 79.69 168 SER A CA 1
ATOM 1318 C C . SER A 1 168 ? -4.718 14.425 22.155 1.00 79.69 168 SER A C 1
ATOM 1320 O O . SER A 1 168 ? -5.387 15.434 21.924 1.00 79.69 168 SER A O 1
ATOM 1322 N N . GLN A 1 169 ? -3.639 14.437 22.936 1.00 76.69 169 GLN A N 1
ATOM 1323 C CA . GLN A 1 169 ? -3.045 15.677 23.442 1.00 76.69 169 GLN A CA 1
ATOM 1324 C C . GLN A 1 169 ? -2.308 16.440 22.332 1.00 76.69 169 GLN A C 1
ATOM 1326 O O . GLN A 1 169 ? -2.215 17.666 22.393 1.00 76.69 169 GLN A O 1
ATOM 1331 N N . ASP A 1 170 ? -1.859 15.729 21.294 1.00 80.88 170 ASP A N 1
ATOM 1332 C CA . ASP A 1 170 ? -1.120 16.302 20.178 1.00 80.88 170 ASP A CA 1
ATOM 1333 C C . ASP A 1 170 ? -2.036 16.610 18.995 1.00 80.88 170 ASP A C 1
ATOM 1335 O O . ASP A 1 170 ? -2.677 15.735 18.420 1.00 80.88 170 ASP A O 1
ATOM 1339 N N . SER A 1 171 ? -2.052 17.877 18.572 1.00 78.50 171 SER A N 1
ATOM 1340 C CA . SER A 1 171 ? -2.840 18.328 17.412 1.00 78.50 171 SER A CA 1
ATOM 1341 C C . SER A 1 171 ? -2.420 17.690 16.078 1.00 78.50 171 SER A C 1
ATOM 1343 O O . SER A 1 171 ? -3.210 17.665 15.134 1.00 78.50 171 SER A O 1
ATOM 1345 N N . SER A 1 172 ? -1.199 17.153 16.006 1.00 84.69 172 SER A N 1
ATOM 1346 C CA . SER A 1 172 ? -0.663 16.431 14.848 1.00 84.69 172 SER A CA 1
ATOM 1347 C C . SER A 1 172 ? -0.975 14.934 14.863 1.00 84.69 172 SER A C 1
ATOM 1349 O O . SER A 1 172 ? -0.586 14.228 13.935 1.00 84.69 172 SER A O 1
ATOM 1351 N N . GLU A 1 173 ? -1.647 14.422 15.896 1.00 89.88 173 GLU A N 1
ATOM 1352 C CA . GLU A 1 173 ? -1.992 13.008 16.004 1.00 89.88 173 GLU A CA 1
ATOM 1353 C C . GLU A 1 173 ? -3.494 12.825 16.238 1.00 89.88 173 GLU A C 1
ATOM 1355 O O . GLU A 1 173 ? -4.100 13.414 17.127 1.00 89.88 173 GLU A O 1
ATOM 1360 N N . GLN A 1 174 ? -4.122 11.985 15.421 1.00 89.94 174 GLN A N 1
ATOM 1361 C CA . GLN A 1 174 ? -5.519 11.597 15.578 1.00 89.94 174 GLN A CA 1
ATOM 1362 C C . GLN A 1 174 ? -5.580 10.113 15.908 1.00 89.94 174 GLN A C 1
ATOM 1364 O O . GLN A 1 174 ? -5.228 9.272 15.082 1.00 89.94 174 GLN A O 1
ATOM 1369 N N . VAL A 1 175 ? -6.040 9.801 17.116 1.00 92.31 175 VAL A N 1
ATOM 1370 C CA . VAL A 1 175 ? -6.110 8.429 17.622 1.00 92.31 175 VAL A CA 1
ATOM 1371 C C . VAL A 1 175 ? -7.548 7.935 17.561 1.00 92.31 175 VAL A C 1
ATOM 1373 O O . VAL A 1 175 ? -8.483 8.642 17.935 1.00 92.31 175 VAL A O 1
ATOM 1376 N N . PHE A 1 176 ? -7.736 6.704 17.097 1.00 93.19 176 PHE A N 1
ATOM 1377 C CA . PHE A 1 176 ? -9.033 6.039 17.071 1.00 93.19 176 PHE A CA 1
ATOM 1378 C C . PHE A 1 176 ? -8.954 4.698 17.793 1.00 93.19 176 PHE A C 1
ATOM 1380 O O . PHE A 1 176 ? -8.104 3.870 17.473 1.00 93.19 176 PHE A O 1
ATOM 1387 N N . SER A 1 177 ? -9.861 4.463 18.738 1.00 92.38 177 SER A N 1
ATOM 1388 C CA . SER A 1 177 ? -10.053 3.151 19.351 1.00 92.38 177 SER A CA 1
ATOM 1389 C C . SER A 1 177 ? -10.903 2.268 18.450 1.00 92.38 177 SER A C 1
ATOM 1391 O O . SER A 1 177 ? -11.961 2.685 17.973 1.00 92.38 177 SER A O 1
ATOM 1393 N N . LEU A 1 178 ? -10.434 1.041 18.249 1.00 92.38 178 LEU A N 1
ATOM 1394 C CA . LEU A 1 178 ? -11.106 0.001 17.482 1.00 92.38 178 LEU A CA 1
ATOM 1395 C C . LEU A 1 178 ? -11.832 -0.920 18.462 1.00 92.38 178 LEU A C 1
ATOM 1397 O O . LEU A 1 178 ? -11.196 -1.511 19.336 1.00 92.38 178 LEU A O 1
ATOM 1401 N N . ILE A 1 179 ? -13.155 -1.001 18.342 1.00 92.31 179 ILE A N 1
ATOM 1402 C CA . ILE A 1 179 ? -14.029 -1.691 19.294 1.00 92.31 179 ILE A CA 1
ATOM 1403 C C . ILE A 1 179 ? -14.701 -2.877 18.595 1.00 92.31 179 ILE A C 1
ATOM 1405 O O . ILE A 1 179 ? -15.288 -2.724 17.520 1.00 92.31 179 ILE A O 1
ATOM 1409 N N . ASP A 1 180 ? -14.601 -4.052 19.209 1.00 91.31 180 ASP A N 1
ATOM 1410 C CA . ASP A 1 180 ? -15.223 -5.295 18.741 1.00 91.31 180 ASP A CA 1
ATOM 1411 C C . ASP A 1 180 ? -16.725 -5.373 19.068 1.00 91.31 180 ASP A C 1
ATOM 1413 O O . ASP A 1 180 ? -17.241 -4.595 19.872 1.00 91.31 180 ASP A O 1
ATOM 1417 N N . ASP A 1 181 ? -17.416 -6.375 18.524 1.00 90.44 181 ASP A N 1
ATOM 1418 C CA . ASP A 1 181 ? -18.815 -6.711 18.833 1.00 90.44 181 ASP A CA 1
ATOM 1419 C C . ASP A 1 181 ? -19.064 -6.937 20.331 1.00 90.44 181 ASP A C 1
ATOM 1421 O O . ASP A 1 181 ? -20.127 -6.617 20.869 1.00 90.44 181 ASP A O 1
ATOM 1425 N N . SER A 1 182 ? -18.051 -7.443 21.035 1.00 90.19 182 SER A N 1
ATOM 1426 C CA . SER A 1 182 ? -18.057 -7.643 22.487 1.00 90.19 182 SER A CA 1
ATOM 1427 C C . SER A 1 182 ? -17.884 -6.345 23.297 1.00 90.19 182 SER A C 1
ATOM 1429 O O . SER A 1 182 ? -17.841 -6.388 24.527 1.00 90.19 182 SER A O 1
ATOM 1431 N N . LYS A 1 183 ? -17.810 -5.183 22.629 1.00 88.19 183 LYS A N 1
ATOM 1432 C CA . LYS A 1 183 ? -17.520 -3.856 23.201 1.00 88.19 183 LYS A CA 1
ATOM 1433 C C . LYS A 1 183 ? -16.146 -3.742 23.868 1.00 88.19 183 LYS A C 1
ATOM 1435 O O . LYS A 1 183 ? -15.921 -2.840 24.675 1.00 88.19 183 LYS A O 1
ATOM 1440 N N . THR A 1 184 ? -15.212 -4.626 23.530 1.00 89.56 184 THR A N 1
ATOM 1441 C CA . THR A 1 184 ? -13.820 -4.540 23.984 1.00 89.56 184 THR A CA 1
ATOM 1442 C C . THR A 1 184 ? -12.966 -3.768 22.989 1.00 89.56 184 THR A C 1
ATOM 1444 O O . THR A 1 184 ? -13.160 -3.882 21.779 1.00 89.56 184 THR A O 1
ATOM 1447 N N . ILE A 1 185 ? -11.985 -3.016 23.490 1.00 90.31 185 ILE A N 1
ATOM 1448 C CA . ILE A 1 185 ? -11.000 -2.335 22.645 1.00 90.31 185 ILE A CA 1
ATOM 1449 C C . ILE A 1 185 ? -9.982 -3.375 22.165 1.00 90.31 185 ILE A C 1
ATOM 1451 O O . ILE A 1 185 ? -9.285 -3.970 22.980 1.00 90.31 185 ILE A O 1
ATOM 1455 N N . VAL A 1 186 ? -9.910 -3.588 20.852 1.00 90.56 186 VAL A N 1
ATOM 1456 C CA . VAL A 1 186 ? -8.999 -4.557 20.202 1.00 90.56 186 VAL A CA 1
ATOM 1457 C C . VAL A 1 186 ? -7.660 -3.917 19.848 1.00 90.56 186 VAL A C 1
ATOM 1459 O O . VAL A 1 186 ? -6.659 -4.598 19.653 1.00 90.56 186 VAL A O 1
ATOM 1462 N N . GLY A 1 187 ? -7.647 -2.592 19.729 1.00 89.69 187 GLY A N 1
ATOM 1463 C CA . GLY A 1 187 ? -6.449 -1.828 19.436 1.00 89.69 187 GLY A CA 1
ATOM 1464 C C . GLY A 1 187 ? -6.755 -0.359 19.189 1.00 89.69 187 GLY A C 1
ATOM 1465 O O . GLY A 1 187 ? -7.896 0.103 19.290 1.00 89.69 187 GLY A O 1
ATOM 1466 N N . GLN A 1 188 ? -5.708 0.379 18.849 1.00 92.44 188 GLN A N 1
ATOM 1467 C CA . GLN A 1 188 ? -5.772 1.792 18.514 1.00 92.44 188 GLN A CA 1
ATOM 1468 C C . GLN A 1 188 ? -5.066 2.053 17.185 1.00 92.44 188 GLN A C 1
ATOM 1470 O O . GLN A 1 188 ? -4.003 1.499 16.904 1.00 92.44 188 GLN A O 1
ATOM 1475 N N . ALA A 1 189 ? -5.682 2.899 16.367 1.00 92.81 189 ALA A N 1
ATOM 1476 C CA . ALA A 1 189 ? -5.138 3.390 15.114 1.00 92.81 189 ALA A CA 1
ATOM 1477 C C . ALA A 1 189 ? -4.676 4.837 15.306 1.00 92.81 189 ALA A C 1
ATOM 1479 O O . ALA A 1 189 ? -5.485 5.719 15.597 1.00 92.81 189 ALA A O 1
ATOM 1480 N N . HIS A 1 190 ? -3.380 5.069 15.127 1.00 93.69 190 HIS A N 1
ATOM 1481 C CA . HIS A 1 190 ? -2.728 6.362 15.302 1.00 93.69 190 HIS A CA 1
ATOM 1482 C C . HIS A 1 190 ? -2.432 6.970 13.936 1.00 93.69 190 HIS A C 1
ATOM 1484 O O . HIS A 1 190 ? -1.636 6.420 13.170 1.00 93.69 190 HIS A O 1
ATOM 1490 N N . PHE A 1 191 ? -3.085 8.085 13.617 1.00 92.88 191 PHE A N 1
ATOM 1491 C CA . PHE A 1 191 ? -2.862 8.846 12.391 1.00 92.88 191 PHE A CA 1
ATOM 1492 C C . PHE A 1 191 ? -2.007 10.071 12.692 1.00 92.88 191 PHE A C 1
ATOM 1494 O O . PHE A 1 191 ? -2.479 10.999 13.343 1.00 92.88 191 PHE A O 1
ATOM 1501 N N . ALA A 1 192 ? -0.798 10.129 12.142 1.00 92.38 192 ALA A N 1
ATOM 1502 C CA . ALA A 1 192 ? -0.033 11.369 12.105 1.00 92.38 192 ALA A CA 1
ATOM 1503 C C . ALA A 1 192 ? -0.557 12.237 10.956 1.00 92.38 192 ALA A C 1
ATOM 1505 O O . ALA A 1 192 ? -0.516 11.808 9.798 1.00 92.38 192 ALA A O 1
ATOM 1506 N N . VAL A 1 193 ? -1.055 13.430 11.267 1.00 91.38 193 VAL A N 1
ATOM 1507 C CA . VAL A 1 193 ? -1.649 14.371 10.312 1.00 91.38 193 VAL A CA 1
ATOM 1508 C C . VAL A 1 193 ? -0.934 15.718 10.307 1.00 91.38 193 VAL A C 1
ATOM 1510 O O . VAL A 1 193 ? -0.436 16.168 11.337 1.00 91.38 193 VAL A O 1
ATOM 1513 N N . ASP A 1 194 ? -0.895 16.367 9.143 1.00 89.00 194 ASP A N 1
ATOM 1514 C CA . ASP A 1 194 ? -0.448 17.757 9.022 1.00 89.00 194 ASP A CA 1
ATOM 1515 C C . ASP A 1 194 ? -1.569 18.768 9.335 1.00 89.00 194 ASP A C 1
ATOM 1517 O O . ASP A 1 194 ? -2.731 18.413 9.558 1.00 89.00 194 ASP A O 1
ATOM 1521 N N . SER A 1 195 ? -1.220 20.057 9.307 1.00 84.38 195 SER A N 1
ATOM 1522 C CA . SER A 1 195 ? -2.157 21.170 9.503 1.00 84.38 195 SER A CA 1
ATOM 1523 C C . SER A 1 195 ? -3.243 21.273 8.424 1.00 84.38 195 SER A C 1
ATOM 1525 O O . SER A 1 195 ? -4.243 21.955 8.630 1.00 84.38 195 SER A O 1
ATOM 1527 N N . GLU A 1 196 ? -3.067 20.609 7.282 1.00 83.19 196 GLU A N 1
ATOM 1528 C CA . GLU A 1 196 ? -4.029 20.531 6.180 1.00 83.19 196 GLU A CA 1
ATOM 1529 C C . GLU A 1 196 ? -4.871 19.233 6.234 1.00 83.19 196 GLU A C 1
ATOM 1531 O O . GLU A 1 196 ? -5.717 18.998 5.369 1.00 83.19 196 GLU A O 1
ATOM 1536 N N . GLY A 1 197 ? -4.678 18.388 7.256 1.00 82.94 197 GLY A N 1
ATOM 1537 C CA . GLY A 1 197 ? -5.391 17.125 7.454 1.00 82.94 197 GLY A CA 1
ATOM 1538 C C . GLY A 1 197 ? -4.874 15.950 6.614 1.00 82.94 197 GLY A C 1
ATOM 1539 O O . GLY A 1 197 ? -5.563 14.925 6.511 1.00 82.94 197 GLY A O 1
ATOM 1540 N N . ARG A 1 198 ? -3.685 16.071 6.014 1.00 89.00 198 ARG A N 1
ATOM 1541 C CA . ARG A 1 198 ? -3.012 15.010 5.254 1.00 89.00 198 ARG A CA 1
ATOM 1542 C C . ARG A 1 198 ? -2.360 14.004 6.178 1.00 89.00 198 ARG A C 1
ATOM 1544 O O . ARG A 1 198 ? -1.712 14.383 7.144 1.00 89.00 198 ARG A O 1
ATOM 1551 N N . VAL A 1 199 ? -2.507 12.721 5.871 1.00 90.62 199 VAL A N 1
ATOM 1552 C CA . VAL A 1 199 ? -1.991 11.633 6.709 1.00 90.62 199 VAL A CA 1
ATOM 1553 C C . VAL A 1 199 ? -0.560 11.306 6.301 1.00 90.62 199 VAL A C 1
ATOM 1555 O O . VAL A 1 199 ? -0.335 10.820 5.199 1.00 90.62 199 VAL A O 1
ATOM 1558 N N . HIS A 1 200 ? 0.405 11.521 7.186 1.00 90.38 200 HIS A N 1
ATOM 1559 C CA . HIS A 1 200 ? 1.807 11.159 6.967 1.00 90.38 200 HIS A CA 1
ATOM 1560 C C . HIS A 1 200 ? 2.110 9.722 7.365 1.00 90.38 200 HIS A C 1
ATOM 1562 O O . HIS A 1 200 ? 2.883 9.039 6.697 1.00 90.38 200 HIS A O 1
ATOM 1568 N N . SER A 1 201 ? 1.509 9.246 8.452 1.00 91.12 201 SER A N 1
ATOM 1569 C CA . SER A 1 201 ? 1.680 7.860 8.867 1.00 91.12 201 SER A CA 1
ATOM 1570 C C . SER A 1 201 ? 0.441 7.326 9.562 1.00 91.12 201 SER A C 1
ATOM 1572 O O . SER A 1 201 ? -0.308 8.079 10.185 1.00 91.12 201 SER A O 1
ATOM 1574 N N . LEU A 1 202 ? 0.241 6.020 9.433 1.00 91.62 202 LEU A N 1
ATOM 1575 C CA . LEU A 1 202 ? -0.757 5.255 10.158 1.00 91.62 202 LEU A CA 1
ATOM 1576 C C . LEU A 1 202 ? -0.053 4.098 10.853 1.00 91.62 202 LEU A C 1
ATOM 1578 O O . LEU A 1 202 ? 0.673 3.333 10.212 1.00 91.62 202 LEU A O 1
ATOM 1582 N N . ARG A 1 203 ? -0.266 3.972 12.159 1.00 92.00 203 ARG A N 1
ATOM 1583 C CA . ARG A 1 203 ? 0.273 2.880 12.971 1.00 92.00 203 ARG A CA 1
ATOM 1584 C C . ARG A 1 203 ? -0.832 2.248 13.793 1.00 92.00 203 ARG A C 1
ATOM 1586 O O . ARG A 1 203 ? -1.700 2.951 14.304 1.00 92.00 203 ARG A O 1
ATOM 1593 N N . PHE A 1 204 ? -0.762 0.935 13.947 1.00 89.94 204 PHE A N 1
ATOM 1594 C CA . PHE A 1 204 ? -1.663 0.193 14.817 1.00 89.94 204 PHE A CA 1
ATOM 1595 C C . PHE A 1 204 ? -0.922 -0.258 16.073 1.00 89.94 204 PHE A C 1
ATOM 1597 O O . PHE A 1 204 ? 0.201 -0.753 15.992 1.00 89.94 204 PHE A O 1
ATOM 1604 N N . THR A 1 205 ? -1.556 -0.087 17.230 1.00 87.19 205 THR A N 1
ATOM 1605 C CA . THR A 1 205 ? -1.095 -0.625 18.515 1.00 87.19 205 THR A CA 1
ATOM 1606 C C . THR A 1 205 ? -2.186 -1.522 19.082 1.00 87.19 205 THR A C 1
ATOM 1608 O O . THR A 1 205 ? -3.340 -1.093 19.155 1.00 87.19 205 THR A O 1
ATOM 1611 N N . GLN A 1 206 ? -1.831 -2.749 19.453 1.00 77.94 206 GLN A N 1
ATOM 1612 C CA . GLN A 1 206 ? -2.707 -3.704 20.138 1.00 77.94 206 GLN A CA 1
ATOM 1613 C C . GLN A 1 206 ? -2.325 -3.787 21.610 1.00 77.94 206 GLN A C 1
ATOM 1615 O O . GLN A 1 206 ? -1.105 -3.709 21.888 1.00 77.94 206 GLN A O 1
#

Secondary structure (DSSP, 8-state):
----------TT--HHHHHHHHHHHHHHHHHHHHHHHHHHHHHHHHHHHHHHHHHTTS------S---TT-TTTSHHHHHHHHHHHHH-TTTTTTTT-PPPPHHHIIIIIISTT-EEEEEETTEEEEEEE---STT--PPB-S-HHHHHHHTHHHHT---SEEEEE--SSTTEEEEEEE-TTS-EEEEEEEEE-TT-BEEEEEEE-

pLDDT: mean 77.0, std 14.7, range [40.88, 93.69]

Sequence (206 aa):
MGNAKVIEFPKERSFRKRFRDKVQEQKAMLVLSIASVALMTVFVNQWLVDNSETAIGARGNRQIASFEPGVFARDVKWEHEIAKKLSAEKTSLVAALAEKPTLRDDLIFGYLEGKYGMKVAQGKIERLEFIDAQAGEKAMAISNKASFLKKYADAFGLNFVEVSPVQSQDSSEQVFSLIDDSKTIVGQAHFAVDSEGRVHSLRFTQ

Foldseek 3Di:
DDDDDDDDDDPPDDVVVVVVVVVVVVVVVVVVVVVVVVVVVVVVVVVVVVVVVVVVPDDDDDDDDDDDPPPPPPCPVVVVVVVVVVVVCPDPPVPVVPDDDDLLCCVCCNVQVVQWDFDDDPQATFKIAGDPPDPPDDFDADPDVQVVCVSCVVRRVHAADDWAWDDDPDPQKTKIFGAHPVRDGPWIWIFGADPVRGTRMIGIDD